Protein 3IIW (pdb70)

CATH classification: 2.130.10.10

Secondary structure (DSSP, 8-state):
--EEEEEEE-TT-S-EEEEEE-TTPPTTSPPEEEEEETTEEEEEEE-STT-EEEEEEEE-S-TT--EEEEEEEE-TTT--EEEEEEETT-EEEEE-TTT--EEEEEE--SS-EEEEEE-SS-TTEEEEEETTS-EEEEETTTTEEEEEE-STTS-SS-EEEEEE-TTSSEEEEEETTS-EEEEES-SHHHHHHHHHHHH--GGG-SSPPPPEEE---SEEE-SS-SS---EEEEETTEEEEE-SSSEEEEEEESSTT--GGG--TT---EEEEEEEE-SS--SS----EE-TTSSEEEEE-TTS-EEEEE--SSSGGGPEEEEE--TT--SPEEEEEE-TTS-EEEEEETTSEEEEEE-/----

Structure (mmCIF, N/CA/C/O backbone):
data_3IIW
#
_entry.id   3IIW
#
_cell.length_a   57.745
_cell.length_b   85.118
_cell.length_c   91.246
_cell.angle_alpha   90.00
_cell.angle_beta   90.00
_cell.angle_gamma   90.00
#
_symmetry.space_group_name_H-M   'P 21 21 21'
#
loop_
_entity.id
_entity.type
_entity.pdbx_description
1 polymer 'Polycomb protein EED'
2 polymer 'Histone H3 peptide'
3 water water
#
loop_
_atom_site.group_PDB
_atom_site.id
_atom_site.type_symbol
_atom_site.label_atom_id
_atom_site.label_alt_id
_atom_site.label_comp_id
_atom_site.label_asym_id
_atom_site.label_entity_id
_atom_site.label_seq_id
_atom_site.pdbx_PDB_ins_code
_atom_site.Cartn_x
_atom_site.Cartn_y
_atom_site.Cartn_z
_atom_site.occupancy
_atom_site.B_iso_or_equiv
_atom_site.auth_seq_id
_atom_site.auth_comp_id
_atom_site.auth_asym_id
_atom_site.auth_atom_id
_atom_site.pdbx_PDB_model_num
ATOM 1 N N . SER A 1 5 ? 12.706 -32.216 26.063 1.00 39.49 81 SER A N 1
ATOM 2 C CA . SER A 1 5 ? 12.805 -31.948 27.534 1.00 38.27 81 SER A CA 1
ATOM 3 C C . SER A 1 5 ? 12.604 -30.470 27.918 1.00 35.06 81 SER A C 1
ATOM 4 O O . SER A 1 5 ? 13.157 -29.582 27.265 1.00 37.18 81 SER A O 1
ATOM 7 N N . PHE A 1 6 ? 11.826 -30.210 28.967 1.00 28.11 82 PHE A N 1
ATOM 8 C CA . PHE A 1 6 ? 11.251 -28.885 29.238 1.00 25.30 82 PHE A CA 1
ATOM 9 C C . PHE A 1 6 ? 11.187 -28.691 30.748 1.00 23.63 82 PHE A C 1
ATOM 10 O O . PHE A 1 6 ? 10.984 -29.648 31.482 1.00 24.48 82 PHE A O 1
ATOM 18 N N . LYS A 1 7 ? 11.256 -27.451 31.215 1.00 21.54 83 LYS A N 1
ATOM 19 C CA . LYS A 1 7 ? 10.969 -27.193 32.611 1.00 20.70 83 LYS A CA 1
ATOM 20 C C . LYS A 1 7 ? 10.101 -25.968 32.831 1.00 19.34 83 LYS A C 1
ATOM 21 O O . LYS A 1 7 ? 10.161 -25.010 32.054 1.00 17.82 83 LYS A O 1
ATOM 27 N N . CYS A 1 8 ? 9.276 -26.009 33.876 1.00 19.08 84 CYS A N 1
ATOM 28 C CA . CYS A 1 8 ? 8.281 -24.968 34.049 1.00 18.91 84 CYS A CA 1
ATOM 29 C C . CYS A 1 8 ? 8.938 -23.756 34.723 1.00 21.35 84 CYS A C 1
ATOM 30 O O . CYS A 1 8 ? 9.613 -23.918 35.738 1.00 21.46 84 CYS A O 1
ATOM 33 N N . VAL A 1 9 ? 8.932 -22.609 34.043 1.00 19.08 85 VAL A N 1
ATOM 34 C CA . VAL A 1 9 ? 9.698 -21.462 34.519 1.00 18.72 85 VAL A CA 1
ATOM 35 C C . VAL A 1 9 ? 8.804 -20.346 35.044 1.00 20.93 85 VAL A C 1
ATOM 36 O O . VAL A 1 9 ? 9.280 -19.467 35.758 1.00 22.58 85 VAL A O 1
ATOM 40 N N . ASN A 1 10 ? 7.504 -20.391 34.762 1.00 18.26 86 ASN A N 1
ATOM 41 C CA . ASN A 1 10 ? 6.612 -19.327 35.235 1.00 18.36 86 ASN A CA 1
ATOM 42 C C . ASN A 1 10 ? 5.172 -19.716 34.984 1.00 19.56 86 ASN A C 1
ATOM 43 O O . ASN A 1 10 ? 4.898 -20.572 34.140 1.00 16.25 86 ASN A O 1
ATOM 48 N N . SER A 1 11 ? 4.262 -19.052 35.687 1.00 18.96 87 SER A N 1
ATOM 49 C CA . SER A 1 11 ? 2.839 -19.143 35.399 1.00 18.60 87 SER A CA 1
ATOM 50 C C . SER A 1 11 ? 2.158 -17.834 35.795 1.00 22.12 87 SER A C 1
ATOM 51 O O . SER A 1 11 ? 2.696 -17.064 36.590 1.00 21.05 87 SER A O 1
ATOM 54 N N . LEU A 1 12 ? 0.994 -17.561 35.222 1.00 19.32 88 LEU A N 1
ATOM 55 C CA . LEU A 1 12 ? 0.181 -16.442 35.687 1.00 21.98 88 LEU A CA 1
ATOM 56 C C . LEU A 1 12 ? -1.284 -16.762 35.467 1.00 20.73 88 LEU A C 1
ATOM 57 O O . LEU A 1 12 ? -1.619 -17.775 34.855 1.00 21.27 88 LEU A O 1
ATOM 62 N N . LYS A 1 13 ? -2.158 -15.864 35.901 1.00 21.59 89 LYS A N 1
ATOM 63 C CA . LYS A 1 13 ? -3.584 -16.083 35.735 1.00 21.05 89 LYS A CA 1
ATOM 64 C C . LYS A 1 13 ? -4.203 -14.765 35.311 1.00 21.82 89 LYS A C 1
ATOM 65 O O . LYS A 1 13 ? -3.854 -13.733 35.893 1.00 23.15 89 LYS A O 1
ATOM 71 N N . GLU A 1 14 ? -5.135 -14.800 34.359 1.00 20.61 90 GLU A N 1
ATOM 72 C CA . GLU A 1 14 ? -5.809 -13.599 33.870 1.00 20.45 90 GLU A CA 1
ATOM 73 C C . GLU A 1 14 ? -6.995 -13.280 34.777 1.00 23.46 90 GLU A C 1
ATOM 74 O O . GLU A 1 14 ? -7.625 -14.180 35.334 1.00 21.94 90 GLU A O 1
ATOM 80 N N . ASP A 1 15 ? -7.332 -11.997 34.845 1.00 21.98 91 ASP A N 1
ATOM 81 C CA . ASP A 1 15 ? -8.225 -11.471 35.883 1.00 24.48 91 ASP A CA 1
ATOM 82 C C . ASP A 1 15 ? -9.673 -11.899 35.720 1.00 24.22 91 ASP A C 1
ATOM 83 O O . ASP A 1 15 ? -10.463 -11.803 36.653 1.00 26.76 91 ASP A O 1
ATOM 88 N N . HIS A 1 16 ? -10.054 -12.358 34.537 1.00 23.09 92 HIS A N 1
ATOM 89 C CA . HIS A 1 16 ? -11.451 -12.666 34.318 1.00 22.61 92 HIS A CA 1
ATOM 90 C C . HIS A 1 16 ? -11.854 -14.005 34.919 1.00 23.47 92 HIS A C 1
ATOM 91 O O . HIS A 1 16 ? -13.045 -14.282 35.014 1.00 24.11 92 HIS A O 1
ATOM 98 N N . ASN A 1 17 ? -10.889 -14.880 35.199 1.00 23.76 93 ASN A N 1
ATOM 99 C CA . ASN A 1 17 ? -11.203 -16.217 35.716 1.00 25.83 93 ASN A CA 1
ATOM 100 C C . ASN A 1 17 ? -12.112 -17.084 34.838 1.00 25.05 93 ASN A C 1
ATOM 101 O O . ASN A 1 17 ? -12.798 -17.969 35.343 1.00 27.73 93 ASN A O 1
ATOM 106 N N . GLN A 1 18 ? -12.204 -16.788 33.545 1.00 22.39 94 GLN A N 1
ATOM 107 C CA . GLN A 1 18 ? -12.933 -17.669 32.637 1.00 20.77 94 GLN A CA 1
ATOM 108 C C . GLN A 1 18 ? -11.928 -18.543 31.887 1.00 19.56 94 GLN A C 1
ATOM 109 O O . GLN A 1 18 ? -10.727 -18.265 31.894 1.00 15.98 94 GLN A O 1
ATOM 115 N N . PRO A 1 19 ? -12.413 -19.614 31.245 1.00 18.96 95 PRO A N 1
ATOM 116 C CA . PRO A 1 19 ? -11.438 -20.444 30.527 1.00 16.25 95 PRO A CA 1
ATOM 117 C C . PRO A 1 19 ? -10.692 -19.671 29.438 1.00 15.30 95 PRO A C 1
ATOM 118 O O . PRO A 1 19 ? -11.294 -18.860 28.713 1.00 14.87 95 PRO A O 1
ATOM 122 N N . LEU A 1 20 ? -9.400 -19.965 29.313 1.00 13.64 96 LEU A N 1
ATOM 123 C CA . LEU A 1 20 ? -8.645 -19.643 28.109 1.00 15.15 96 LEU A CA 1
ATOM 124 C C . LEU A 1 20 ? -8.731 -20.804 27.135 1.00 16.00 96 LEU A C 1
ATOM 125 O O . LEU A 1 20 ? -8.236 -21.895 27.419 1.00 16.94 96 LEU A O 1
ATOM 130 N N . PHE A 1 21 ? -9.431 -20.574 26.031 1.00 13.68 97 PHE A N 1
ATOM 131 C CA . PHE A 1 21 ? -9.750 -21.629 25.081 1.00 13.42 97 PHE A CA 1
ATOM 132 C C . PHE A 1 21 ? -8.671 -21.690 24.013 1.00 14.76 97 PHE A C 1
ATOM 133 O O . PHE A 1 21 ? -8.594 -22.665 23.264 1.00 16.63 97 PHE A O 1
ATOM 141 N N . GLY A 1 22 ? -7.891 -20.620 23.873 1.00 12.68 98 GLY A N 1
ATOM 142 C CA . GLY A 1 22 ? -6.903 -20.635 22.790 1.00 13.21 98 GLY A CA 1
ATOM 143 C C . GLY A 1 22 ? -5.593 -19.967 23.161 1.00 12.61 98 GLY A C 1
ATOM 144 O O . GLY A 1 22 ? -5.576 -19.019 23.958 1.00 12.59 98 GLY A O 1
ATOM 145 N N . VAL A 1 23 ? -4.503 -20.457 22.571 1.00 11.19 99 VAL A N 1
ATOM 146 C CA . VAL A 1 23 ? -3.210 -19.765 22.652 1.00 11.22 99 VAL A CA 1
ATOM 147 C C . VAL A 1 23 ? -2.434 -19.972 21.346 1.00 13.66 99 VAL A C 1
ATOM 148 O O . VAL A 1 23 ? -2.501 -21.072 20.777 1.00 9.94 99 VAL A O 1
ATOM 152 N N . GLN A 1 24 ? -1.772 -18.930 20.825 1.00 11.22 100 GLN A N 1
ATOM 153 C CA . GLN A 1 24 ? -0.957 -19.064 19.611 1.00 11.02 100 GLN A CA 1
ATOM 154 C C . GLN A 1 24 ? 0.266 -18.153 19.756 1.00 12.45 100 GLN A C 1
ATOM 155 O O . GLN A 1 24 ? 0.114 -16.939 19.872 1.00 10.56 100 GLN A O 1
ATOM 161 N N . PHE A 1 25 ? 1.465 -18.716 19.647 1.00 10.83 101 PHE A N 1
ATOM 162 C CA . PHE A 1 25 ? 2.626 -17.893 19.291 1.00 12.54 101 PHE A CA 1
ATOM 163 C C . PHE A 1 25 ? 2.504 -17.268 17.908 1.00 12.15 101 PHE A C 1
ATOM 164 O O . PHE A 1 25 ? 2.000 -17.880 16.972 1.00 12.05 101 PHE A O 1
ATOM 172 N N . ASN A 1 26 ? 3.040 -16.058 17.755 1.00 11.92 102 ASN A N 1
ATOM 173 C CA . ASN A 1 26 ? 3.169 -15.458 16.453 1.00 12.51 102 ASN A CA 1
ATOM 174 C C . ASN A 1 26 ? 4.413 -16.031 15.766 1.00 14.97 102 ASN A C 1
ATOM 175 O O . ASN A 1 26 ? 5.531 -15.697 16.164 1.00 15.87 102 ASN A O 1
ATOM 180 N N . TRP A 1 27 ? 4.235 -16.870 14.747 1.00 12.67 103 TRP A N 1
ATOM 181 C CA . TRP A 1 27 ? 5.413 -17.409 14.061 1.00 17.18 103 TRP A CA 1
ATOM 182 C C . TRP A 1 27 ? 5.857 -16.486 12.930 1.00 22.69 103 TRP A C 1
ATOM 183 O O . TRP A 1 27 ? 6.813 -16.805 12.218 1.00 23.08 103 TRP A O 1
ATOM 194 N N . HIS A 1 28 ? 5.186 -15.348 12.773 1.00 22.88 104 HIS A N 1
ATOM 195 C CA . HIS A 1 28 ? 5.667 -14.360 11.808 1.00 28.96 104 HIS A CA 1
ATOM 196 C C . HIS A 1 28 ? 6.368 -13.170 12.488 1.00 31.87 104 HIS A C 1
ATOM 197 O O . HIS A 1 28 ? 6.445 -12.096 11.923 1.00 35.49 104 HIS A O 1
ATOM 204 N N . SER A 1 29 ? 6.885 -13.352 13.699 1.00 36.67 105 SER A N 1
ATOM 205 C CA . SER A 1 29 ? 7.671 -12.296 14.345 1.00 40.07 105 SER A CA 1
ATOM 206 C C . SER A 1 29 ? 9.062 -12.130 13.725 1.00 41.67 105 SER A C 1
ATOM 207 O O . SER A 1 29 ? 9.727 -13.114 13.426 1.00 41.72 105 SER A O 1
ATOM 210 N N . LYS A 1 30 ? 9.493 -10.887 13.522 1.00 44.51 106 LYS A N 1
ATOM 211 C CA . LYS A 1 30 ? 10.789 -10.586 12.897 1.00 45.42 106 LYS A CA 1
ATOM 212 C C . LYS A 1 30 ? 12.006 -11.103 13.667 1.00 45.81 106 LYS A C 1
ATOM 213 O O . LYS A 1 30 ? 11.978 -11.199 14.898 1.00 44.56 106 LYS A O 1
ATOM 219 N N . GLU A 1 31 ? 13.081 -11.414 12.940 1.00 46.11 107 GLU A N 1
ATOM 220 C CA . GLU A 1 31 ? 14.356 -11.793 13.562 1.00 46.09 107 GLU A CA 1
ATOM 221 C C . GLU A 1 31 ? 14.747 -10.785 14.634 1.00 45.57 107 GLU A C 1
ATOM 222 O O . GLU A 1 31 ? 14.699 -9.574 14.405 1.00 44.96 107 GLU A O 1
ATOM 228 N N . GLY A 1 32 ? 15.173 -11.288 15.789 1.00 43.79 108 GLY A N 1
ATOM 229 C CA . GLY A 1 32 ? 15.666 -10.421 16.856 1.00 43.36 108 GLY A CA 1
ATOM 230 C C . GLY A 1 32 ? 14.558 -9.792 17.686 1.00 42.44 108 GLY A C 1
ATOM 231 O O . GLY A 1 32 ? 14.825 -9.190 18.726 1.00 42.46 108 GLY A O 1
ATOM 232 N N . ASP A 1 33 ? 13.313 -9.915 17.226 1.00 40.13 109 ASP A N 1
ATOM 233 C CA . ASP A 1 33 ? 12.166 -9.511 18.039 1.00 37.60 109 ASP A CA 1
ATOM 234 C C . ASP A 1 33 ? 11.799 -10.551 19.089 1.00 34.90 109 ASP A C 1
ATOM 235 O O . ASP A 1 33 ? 11.911 -11.754 18.837 1.00 31.93 109 ASP A O 1
ATOM 240 N N . PRO A 1 34 ? 11.313 -10.092 20.256 1.00 32.18 110 PRO A N 1
ATOM 241 C CA . PRO A 1 34 ? 10.991 -11.051 21.311 1.00 30.22 110 PRO A CA 1
ATOM 242 C C . PRO A 1 34 ? 9.823 -11.935 20.865 1.00 24.76 110 PRO A C 1
ATOM 243 O O . PRO A 1 34 ? 9.056 -11.527 19.990 1.00 26.33 110 PRO A O 1
ATOM 247 N N . LEU A 1 35 ? 9.708 -13.122 21.456 1.00 23.29 111 LEU A N 1
ATOM 248 C CA . LEU A 1 35 ? 8.638 -14.054 21.113 1.00 21.13 111 LEU A CA 1
ATOM 249 C C . LEU A 1 35 ? 7.334 -13.591 21.766 1.00 18.76 111 LEU A C 1
ATOM 250 O O . LEU A 1 35 ? 7.293 -13.287 22.965 1.00 20.96 111 LEU A O 1
ATOM 255 N N .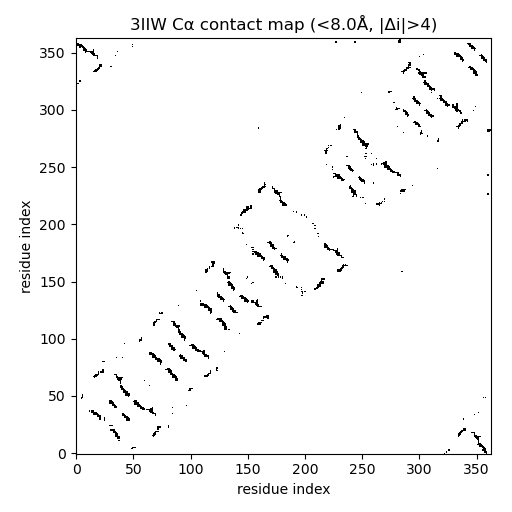 VAL A 1 36 ? 6.270 -13.553 20.979 1.00 14.23 112 VAL A N 1
ATOM 256 C CA . VAL A 1 36 ? 4.993 -13.020 21.450 1.00 11.06 112 VAL A CA 1
ATOM 257 C C . VAL A 1 36 ? 3.947 -14.126 21.275 1.00 10.61 112 VAL A C 1
ATOM 258 O O . VAL A 1 36 ? 3.920 -14.783 20.228 1.00 12.39 112 VAL A O 1
ATOM 262 N N . PHE A 1 37 ? 3.002 -14.210 22.211 1.00 11.33 113 PHE A N 1
ATOM 263 C CA . PHE A 1 37 ? 1.857 -15.100 22.025 1.00 11.30 113 PHE A CA 1
ATOM 264 C C . PHE A 1 37 ? 0.568 -14.405 22.432 1.00 11.50 113 PHE A C 1
ATOM 265 O O . PHE A 1 37 ? 0.582 -13.447 23.200 1.00 10.86 113 PHE A O 1
ATOM 273 N N . ALA A 1 38 ? -0.513 -14.862 21.820 1.00 10.72 114 ALA A N 1
ATOM 274 C CA . ALA A 1 38 ? -1.857 -14.394 22.147 1.00 11.24 114 ALA A CA 1
ATOM 275 C C . ALA A 1 38 ? -2.667 -15.463 22.879 1.00 12.53 114 ALA A C 1
ATOM 276 O O . ALA A 1 38 ? -2.499 -16.662 22.635 1.00 12.73 114 ALA A O 1
ATOM 278 N N . THR A 1 39 ? -3.521 -15.032 23.806 1.00 10.87 115 THR A N 1
ATOM 279 C CA . THR A 1 39 ? -4.415 -15.937 24.500 1.00 13.54 115 THR A CA 1
ATOM 280 C C . THR A 1 39 ? -5.828 -15.414 24.223 1.00 14.10 115 THR A C 1
ATOM 281 O O . THR A 1 39 ? -6.033 -14.185 24.091 1.00 13.53 115 THR A O 1
ATOM 285 N N . VAL A 1 40 ? -6.804 -16.315 24.139 1.00 12.67 116 VAL A N 1
ATOM 286 C CA . VAL A 1 40 ? -8.203 -15.883 24.015 1.00 15.42 116 VAL A CA 1
ATOM 287 C C . VAL A 1 40 ? -9.079 -16.546 25.067 1.00 16.12 116 VAL A C 1
ATOM 288 O O . VAL A 1 40 ? -9.029 -17.763 25.273 1.00 14.89 116 VAL A O 1
ATOM 292 N N . GLY A 1 41 ? -9.956 -15.749 25.666 1.00 14.91 117 GLY A N 1
ATOM 293 C CA . GLY A 1 41 ? -10.867 -16.261 26.677 1.00 16.04 117 GLY A CA 1
ATOM 294 C C . GLY A 1 41 ? -11.737 -15.106 27.143 1.00 16.45 117 GLY A C 1
ATOM 295 O O . GLY A 1 41 ? -11.492 -13.943 26.773 1.00 15.92 117 GLY A O 1
ATOM 296 N N . SER A 1 42 ? -12.835 -15.444 27.819 1.00 15.54 118 SER A N 1
ATOM 297 C CA . SER A 1 42 ? -13.844 -14.440 28.140 1.00 17.67 118 SER A CA 1
ATOM 298 C C . SER A 1 42 ? -14.148 -13.672 26.850 1.00 15.27 118 SER A C 1
ATOM 299 O O . SER A 1 42 ? -14.234 -14.275 25.785 1.00 17.99 118 SER A O 1
ATOM 302 N N . ASN A 1 43 ? -14.355 -12.359 26.916 1.00 16.39 119 ASN A N 1
ATOM 303 C CA . ASN A 1 43 ? -14.553 -11.584 25.690 1.00 14.41 119 ASN A CA 1
ATOM 304 C C . ASN A 1 43 ? -13.305 -10.847 25.222 1.00 14.97 119 ASN A C 1
ATOM 305 O O . ASN A 1 43 ? -13.384 -9.699 24.750 1.00 15.85 119 ASN A O 1
ATOM 310 N N . ARG A 1 44 ? -12.142 -11.445 25.457 1.00 13.52 120 ARG A N 1
ATOM 311 C CA . ARG A 1 44 ? -10.915 -10.730 25.143 1.00 14.44 120 ARG A CA 1
ATOM 312 C C . ARG A 1 44 ? -9.837 -11.557 24.431 1.00 15.12 120 ARG A C 1
ATOM 313 O O . ARG A 1 44 ? -9.876 -12.793 24.368 1.00 13.36 120 ARG A O 1
ATOM 321 N N . VAL A 1 45 ? -8.914 -10.843 23.813 1.00 12.11 121 VAL A N 1
ATOM 322 C CA . VAL A 1 45 ? -7.656 -11.473 23.409 1.00 11.43 121 VAL A CA 1
ATOM 323 C C . VAL A 1 45 ? -6.508 -10.651 23.970 1.00 12.65 121 VAL A C 1
ATOM 324 O O . VAL A 1 45 ? -6.598 -9.412 24.020 1.00 12.58 121 VAL A O 1
ATOM 328 N N . THR A 1 46 ? -5.479 -11.331 24.476 1.00 11.15 122 THR A N 1
ATOM 329 C CA . THR A 1 46 ? -4.404 -10.639 25.207 1.00 12.23 122 THR A CA 1
ATOM 330 C C . THR A 1 46 ? -3.071 -11.096 24.641 1.00 13.09 122 THR A C 1
ATOM 331 O O . THR A 1 46 ? -2.903 -12.290 24.354 1.00 11.89 122 THR A O 1
ATOM 335 N N . LEU A 1 47 ? -2.147 -10.155 24.472 1.00 11.50 123 LEU A N 1
ATOM 336 C CA . LEU A 1 47 ? -0.813 -10.490 24.003 1.00 13.25 123 LEU A CA 1
ATOM 337 C C . LEU A 1 47 ? 0.195 -10.421 25.141 1.00 14.18 123 LEU A C 1
ATOM 338 O O . LEU A 1 47 ? 0.141 -9.508 25.982 1.00 13.89 123 LEU A O 1
ATOM 343 N N . TYR A 1 48 ? 1.194 -11.296 25.064 1.00 11.13 124 TYR A N 1
ATOM 344 C CA . TYR A 1 48 ? 2.271 -11.328 26.062 1.00 11.61 124 TYR A CA 1
ATOM 345 C C . TYR A 1 48 ? 3.565 -11.506 25.307 1.00 13.73 124 TYR A C 1
ATOM 346 O O . TYR A 1 48 ? 3.581 -12.122 24.245 1.00 14.25 124 TYR A O 1
ATOM 355 N N . GLU A 1 49 ? 4.665 -11.119 25.942 1.00 14.52 125 GLU A N 1
ATOM 356 C CA . GLU A 1 49 ? 5.977 -11.232 25.325 1.00 16.61 125 GLU A CA 1
ATOM 357 C C . GLU A 1 49 ? 6.889 -12.013 26.269 1.00 18.15 125 GLU A C 1
ATOM 358 O O . GLU A 1 49 ? 6.939 -11.727 27.471 1.00 18.69 125 GLU A O 1
ATOM 364 N N . CYS A 1 50 ? 7.593 -13.012 25.740 1.00 16.49 126 CYS A N 1
ATOM 365 C CA . CYS A 1 50 ? 8.454 -13.858 26.582 1.00 18.18 126 CYS A CA 1
ATOM 366 C C . CYS A 1 50 ? 9.858 -13.255 26.702 1.00 18.32 126 CYS A C 1
ATOM 367 O O . CYS A 1 50 ? 10.445 -12.797 25.722 1.00 19.72 126 CYS A O 1
ATOM 370 N N . HIS A 1 51 ? 10.320 -13.179 27.937 1.00 19.27 127 HIS A N 1
ATOM 371 C CA . HIS A 1 51 ? 11.654 -12.693 28.230 1.00 21.28 127 HIS A CA 1
ATOM 372 C C . HIS A 1 51 ? 12.446 -13.667 29.095 1.00 22.69 127 HIS A C 1
ATOM 373 O O . HIS A 1 51 ? 11.950 -14.704 29.538 1.00 19.54 127 HIS A O 1
ATOM 380 N N . SER A 1 52 ? 13.696 -13.307 29.373 1.00 25.09 128 SER A N 1
ATOM 381 C CA . SER A 1 52 ? 14.572 -14.218 30.096 1.00 26.20 128 SER A CA 1
ATOM 382 C C . SER A 1 52 ? 14.099 -14.398 31.544 1.00 26.54 128 SER A C 1
ATOM 383 O O . SER A 1 52 ? 13.300 -13.606 32.059 1.00 24.23 128 SER A O 1
ATOM 386 N N . GLN A 1 53 ? 14.689 -15.382 32.224 1.00 27.12 129 GLN A N 1
ATOM 387 C CA . GLN A 1 53 ? 14.293 -15.788 33.572 1.00 27.59 129 GLN A CA 1
ATOM 388 C C . GLN A 1 53 ? 12.808 -16.052 33.705 1.00 24.86 129 GLN A C 1
ATOM 389 O O . GLN A 1 53 ? 12.216 -15.749 34.737 1.00 25.40 129 GLN A O 1
ATOM 395 N N . GLY A 1 54 ? 12.198 -16.556 32.636 1.00 22.95 130 GLY A N 1
ATOM 396 C CA . GLY A 1 54 ? 10.806 -16.963 32.707 1.00 19.19 130 GLY A CA 1
ATOM 397 C C . GLY A 1 54 ? 9.808 -15.827 32.597 1.00 21.03 130 GLY A C 1
ATOM 398 O O . GLY A 1 54 ? 8.612 -16.072 32.663 1.00 21.00 130 GLY A O 1
ATOM 399 N N . GLU A 1 55 ? 10.271 -14.581 32.529 1.00 18.81 131 GLU A N 1
ATOM 400 C CA . GLU A 1 55 ? 9.324 -13.459 32.535 1.00 21.17 131 GLU A CA 1
ATOM 401 C C . GLU A 1 55 ? 8.334 -13.499 31.364 1.00 20.51 131 GLU A C 1
ATOM 402 O O . GLU A 1 55 ? 8.712 -13.702 30.201 1.00 19.25 131 GLU A O 1
ATOM 408 N N . ILE A 1 56 ? 7.071 -13.258 31.698 1.00 20.94 132 ILE A N 1
ATOM 409 C CA . ILE A 1 56 ? 5.994 -13.202 30.711 1.00 21.52 132 ILE A CA 1
ATOM 410 C C . ILE A 1 56 ? 5.395 -11.806 30.829 1.00 21.04 132 ILE A C 1
ATOM 411 O O . ILE A 1 56 ? 4.617 -11.556 31.745 1.00 24.06 132 ILE A O 1
ATOM 416 N N . ARG A 1 57 ? 5.734 -10.911 29.909 1.00 17.91 133 ARG A N 1
ATOM 417 C CA . ARG A 1 57 ? 5.387 -9.509 30.061 1.00 16.55 133 ARG A CA 1
ATOM 418 C C . ARG A 1 57 ? 4.021 -9.232 29.410 1.00 16.97 133 ARG A C 1
ATOM 419 O O . ARG A 1 57 ? 3.834 -9.500 28.221 1.00 14.93 133 ARG A O 1
ATOM 427 N N . LEU A 1 58 ? 3.074 -8.726 30.197 1.00 15.44 134 LEU A N 1
ATOM 428 C CA . LEU A 1 58 ? 1.751 -8.346 29.689 1.00 14.47 134 LEU A CA 1
ATOM 429 C C . LEU A 1 58 ? 1.842 -7.116 28.797 1.00 14.55 134 LEU A C 1
ATOM 430 O O . LEU A 1 58 ? 2.459 -6.109 29.170 1.00 14.93 134 LEU A O 1
ATOM 435 N N . LEU A 1 59 ? 1.259 -7.206 27.605 1.00 14.02 135 LEU A N 1
ATOM 436 C CA . LEU A 1 59 ? 1.231 -6.078 26.669 1.00 14.33 135 LEU A CA 1
ATOM 437 C C . LEU A 1 59 ? -0.122 -5.364 26.675 1.00 14.07 135 LEU A C 1
ATOM 438 O O . LEU A 1 59 ? -0.344 -4.461 27.490 1.00 13.84 135 LEU A O 1
ATOM 443 N N . GLN A 1 60 ? -1.053 -5.823 25.842 1.00 13.24 136 GLN A N 1
ATOM 444 C CA . GLN A 1 60 ? -2.334 -5.130 25.698 1.00 13.15 136 GLN A CA 1
ATOM 445 C C . GLN A 1 60 ? -3.398 -6.123 25.236 1.00 15.81 136 GLN A C 1
ATOM 446 O O . GLN A 1 60 ? -3.074 -7.118 24.563 1.00 14.48 136 GLN A O 1
ATOM 452 N N . SER A 1 61 ? -4.649 -5.880 25.632 1.00 12.58 137 SER A N 1
ATOM 453 C CA . SER A 1 61 ? -5.770 -6.708 25.173 1.00 12.28 137 SER A CA 1
ATOM 454 C C . SER A 1 61 ? -6.649 -5.979 24.164 1.00 14.15 137 SER A C 1
ATOM 455 O O . SER A 1 61 ? -6.694 -4.745 24.125 1.00 13.02 137 SER A O 1
ATOM 458 N N . TYR A 1 62 ? -7.411 -6.759 23.401 1.00 13.01 138 TYR A N 1
ATOM 459 C CA . TYR A 1 62 ? -8.633 -6.273 22.776 1.00 13.80 138 TYR A CA 1
ATOM 460 C C . TYR A 1 62 ? -9.811 -6.866 23.558 1.00 15.86 138 TYR A C 1
ATOM 461 O O . TYR A 1 62 ? -9.854 -8.084 23.788 1.00 14.58 138 TYR A O 1
ATOM 470 N N . VAL A 1 63 ? -10.777 -6.023 23.925 1.00 13.54 139 VAL A N 1
ATOM 471 C CA . VAL A 1 63 ? -11.949 -6.468 24.675 1.00 16.08 139 VAL A CA 1
ATOM 472 C C . VAL A 1 63 ? -13.195 -6.128 23.857 1.00 17.16 139 VAL A C 1
ATOM 473 O O . VAL A 1 63 ? -13.389 -4.970 23.426 1.00 16.65 139 VAL A O 1
ATOM 477 N N . ASP A 1 64 ? -14.022 -7.136 23.587 1.00 14.99 140 ASP A N 1
ATOM 478 C CA . ASP A 1 64 ? -15.158 -6.921 22.683 1.00 18.25 140 ASP A CA 1
ATOM 479 C C . ASP A 1 64 ? -16.198 -6.031 23.384 1.00 22.33 140 ASP A C 1
ATOM 480 O O . ASP A 1 64 ? -16.412 -6.144 24.593 1.00 23.97 140 ASP A O 1
ATOM 485 N N . ALA A 1 65 ? -16.873 -5.180 22.617 1.00 26.06 141 ALA A N 1
ATOM 486 C CA . ALA A 1 65 ? -17.938 -4.324 23.165 1.00 28.59 141 ALA A CA 1
ATOM 487 C C . ALA A 1 65 ? -19.103 -5.128 23.746 1.00 29.25 141 ALA A C 1
ATOM 488 O O . ALA A 1 65 ? -19.722 -4.730 24.737 1.00 29.05 141 ALA A O 1
ATOM 490 N N 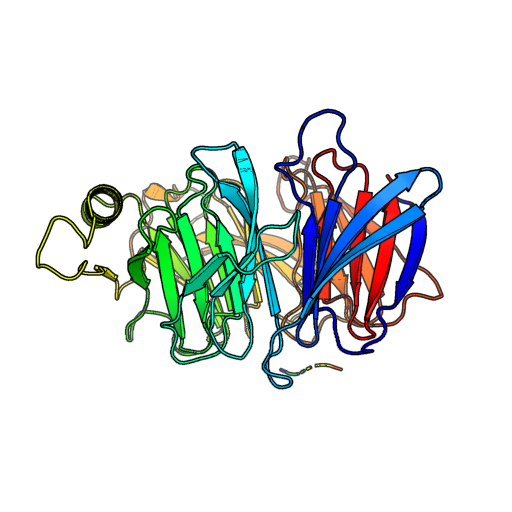. ASP A 1 66 ? -19.310 -6.326 23.213 1.00 28.37 142 ASP A N 1
ATOM 491 C CA . ASP A 1 66 ? -20.362 -7.196 23.720 1.00 31.46 142 ASP A CA 1
ATOM 492 C C . ASP A 1 66 ? -19.825 -8.033 24.892 1.00 31.54 142 ASP A C 1
ATOM 493 O O . ASP A 1 66 ? -18.935 -8.879 24.728 1.00 28.83 142 ASP A O 1
ATOM 498 N N . ALA A 1 67 ? -20.338 -7.766 26.090 1.00 31.21 143 ALA A N 1
ATOM 499 C CA . ALA A 1 67 ? -19.907 -8.501 27.271 1.00 30.76 143 ALA A CA 1
ATOM 500 C C . ALA A 1 67 ? -20.274 -9.985 27.166 1.00 29.74 143 ALA A C 1
ATOM 501 O O . ALA A 1 67 ? -19.727 -10.820 27.894 1.00 30.63 143 ALA A O 1
ATOM 503 N N . ASP A 1 68 ? -21.171 -10.307 26.237 1.00 28.79 144 ASP A N 1
ATOM 504 C CA . ASP A 1 68 ? -21.644 -11.669 26.017 1.00 30.50 144 ASP A CA 1
ATOM 505 C C . ASP A 1 68 ? -20.865 -12.426 24.934 1.00 27.48 144 ASP A C 1
ATOM 506 O O . ASP A 1 68 ? -21.163 -13.587 24.658 1.00 27.68 144 ASP A O 1
ATOM 511 N N . GLU A 1 69 ? -19.956 -11.754 24.241 1.00 24.01 145 GLU A N 1
ATOM 512 C CA . GLU A 1 69 ? -19.072 -12.449 23.307 1.00 21.10 145 GLU A CA 1
ATOM 513 C C . GLU A 1 69 ? -18.193 -13.363 24.157 1.00 20.26 145 GLU A C 1
ATOM 514 O O . GLU A 1 69 ? -17.822 -13.036 25.295 1.00 19.74 145 GLU A O 1
ATOM 520 N N . ASN A 1 70 ? -17.826 -14.501 23.587 1.00 18.82 146 ASN A N 1
ATOM 521 C CA . ASN A 1 70 ? -16.809 -15.348 24.184 1.00 17.54 146 ASN A CA 1
ATOM 522 C C . ASN A 1 70 ? -15.893 -15.786 23.056 1.00 16.07 146 ASN A C 1
ATOM 523 O O . ASN A 1 70 ? -16.321 -16.487 22.147 1.00 17.18 146 ASN A O 1
ATOM 528 N N . PHE A 1 71 ? -14.647 -15.336 23.079 1.00 15.09 147 PHE A N 1
ATOM 529 C CA . PHE A 1 71 ? -13.726 -15.722 22.019 1.00 11.80 147 PHE A CA 1
ATOM 530 C C . PHE A 1 71 ? -13.229 -17.143 22.278 1.00 11.65 147 PHE A C 1
ATOM 531 O O . PHE A 1 71 ? -12.883 -17.484 23.407 1.00 14.09 147 PHE A O 1
ATOM 539 N N . TYR A 1 72 ? -13.137 -17.935 21.217 1.00 11.16 148 TYR A N 1
ATOM 540 C CA . TYR A 1 72 ? -12.728 -19.338 21.347 1.00 11.94 148 TYR A CA 1
ATOM 541 C C . TYR A 1 72 ? -11.336 -19.602 20.745 1.00 11.92 148 TYR A C 1
ATOM 542 O O . TYR A 1 72 ? -10.689 -20.603 21.102 1.00 12.93 148 TYR A O 1
ATOM 551 N N . THR A 1 73 ? -11.019 -18.873 19.676 1.00 12.18 149 THR A N 1
ATOM 552 C CA . THR A 1 73 ? -9.957 -19.273 18.752 1.00 11.35 149 THR A CA 1
ATOM 553 C C . THR A 1 73 ? -9.260 -18.021 18.190 1.00 12.54 149 THR A C 1
ATOM 554 O O . THR A 1 73 ? -9.847 -16.937 18.089 1.00 12.37 149 THR A O 1
ATOM 558 N N . CYS A 1 74 ? -7.967 -18.142 17.914 1.00 13.90 150 CYS A N 1
ATOM 559 C CA . CYS A 1 74 ? -7.269 -17.072 17.205 1.00 13.91 150 CYS A CA 1
ATOM 560 C C . CYS A 1 74 ? -6.213 -17.670 16.281 1.00 11.62 150 CYS A C 1
ATOM 561 O O . CYS A 1 74 ? -5.905 -18.877 16.343 1.00 12.39 150 CYS A O 1
ATOM 564 N N . ALA A 1 75 ? -5.807 -16.882 15.293 1.00 12.44 151 ALA A N 1
ATOM 565 C CA . ALA A 1 75 ? -4.812 -17.349 14.332 1.00 12.79 151 ALA A CA 1
ATOM 566 C C . ALA A 1 75 ? -4.037 -16.139 13.807 1.00 13.14 151 ALA A C 1
ATOM 567 O O . ALA A 1 75 ? -4.632 -15.080 13.547 1.00 13.20 151 ALA A O 1
ATOM 569 N N . TRP A 1 76 ? -2.715 -16.278 13.714 1.00 12.87 152 TRP A N 1
ATOM 570 C CA . TRP A 1 76 ? -1.864 -15.182 13.206 1.00 10.66 152 TRP A CA 1
ATOM 571 C C . TRP A 1 76 ? -1.715 -15.230 11.697 1.00 11.45 152 TRP A C 1
ATOM 572 O O . TRP A 1 76 ? -1.562 -16.311 11.086 1.00 11.46 152 TRP A O 1
ATOM 583 N N . THR A 1 77 ? -1.537 -14.050 11.107 1.00 10.25 153 THR A N 1
ATOM 584 C CA . THR A 1 77 ? -1.112 -13.989 9.721 1.00 11.63 153 THR A CA 1
ATOM 585 C C . THR A 1 77 ? -0.318 -12.696 9.572 1.00 13.42 153 THR A C 1
ATOM 586 O O . THR A 1 77 ? 0.121 -12.133 10.577 1.00 15.04 153 THR A O 1
ATOM 590 N N . TYR A 1 78 ? -0.031 -12.288 8.345 1.00 14.99 154 TYR A N 1
ATOM 591 C CA . TYR A 1 78 ? 0.534 -10.948 8.187 1.00 16.85 154 TYR A CA 1
ATOM 592 C C . TYR A 1 78 ? -0.102 -10.240 7.004 1.00 16.98 154 TYR A C 1
ATOM 593 O O . TYR A 1 78 ? -0.822 -10.845 6.198 1.00 15.04 154 TYR A O 1
ATOM 602 N N . ASP A 1 79 ? -0.010 -8.916 7.022 1.00 15.66 155 ASP A N 1
ATOM 603 C CA . ASP A 1 79 ? -0.525 -8.138 5.919 1.00 18.86 155 ASP A CA 1
ATOM 604 C C . ASP A 1 79 ? 0.398 -8.344 4.726 1.00 18.65 155 ASP A C 1
ATOM 605 O O . ASP A 1 79 ? 1.616 -8.170 4.857 1.00 21.09 155 ASP A O 1
ATOM 610 N N . SER A 1 80 ? -0.149 -8.798 3.599 1.00 20.65 156 SER A N 1
ATOM 611 C CA . SER A 1 80 ? 0.695 -9.279 2.499 1.00 20.30 156 SER A CA 1
ATOM 612 C C . SER A 1 80 ? 1.454 -8.131 1.827 1.00 22.15 156 SER A C 1
ATOM 613 O O . SER A 1 80 ? 2.437 -8.372 1.112 1.00 19.53 156 SER A O 1
ATOM 616 N N . ASN A 1 81 ? 0.976 -6.898 2.019 1.00 21.01 157 ASN A N 1
ATOM 617 C CA . ASN A 1 81 ? 1.690 -5.725 1.492 1.00 25.25 157 ASN A CA 1
ATOM 618 C C . ASN A 1 81 ? 2.746 -5.128 2.412 1.00 24.45 157 ASN A C 1
ATOM 619 O O . ASN A 1 81 ? 3.767 -4.622 1.933 1.00 27.08 157 ASN A O 1
ATOM 624 N N . THR A 1 82 ? 2.513 -5.167 3.721 1.00 24.11 158 THR A N 1
ATOM 625 C CA . THR A 1 82 ? 3.383 -4.458 4.665 1.00 24.81 158 THR A CA 1
ATOM 626 C C . THR A 1 82 ? 4.242 -5.346 5.552 1.00 23.96 158 THR A C 1
ATOM 627 O O . THR A 1 82 ? 5.174 -4.848 6.188 1.00 25.89 158 THR A O 1
ATOM 631 N N . SER A 1 83 ? 3.968 -6.649 5.540 1.00 21.84 159 SER A N 1
ATOM 632 C CA . SER A 1 83 ? 4.613 -7.634 6.416 1.00 21.45 159 SER A CA 1
ATOM 633 C C . SER A 1 83 ? 4.198 -7.566 7.870 1.00 22.76 159 SER A C 1
ATOM 634 O O . SER A 1 83 ? 4.701 -8.347 8.683 1.00 21.38 159 SER A O 1
ATOM 637 N N . HIS A 1 84 ? 3.418 -6.552 8.236 1.00 22.43 160 HIS A N 1
ATOM 638 C CA . HIS A 1 84 ? 3.062 -6.448 9.635 1.00 22.29 160 HIS A CA 1
ATOM 639 C C . HIS A 1 84 ? 2.126 -7.587 10.023 1.00 20.35 160 HIS A C 1
ATOM 640 O O . HIS A 1 84 ? 1.207 -7.906 9.271 1.00 17.15 160 HIS A O 1
ATOM 647 N N . PRO A 1 85 ? 2.397 -8.224 11.170 1.00 19.99 161 PRO A N 1
ATOM 648 C CA . PRO A 1 85 ? 1.517 -9.295 11.623 1.00 18.78 161 PRO A CA 1
ATOM 649 C C . PRO A 1 85 ? 0.098 -8.800 11.913 1.00 15.55 161 PRO A C 1
ATOM 650 O O . PRO A 1 85 ? -0.131 -7.626 12.187 1.00 16.46 161 PRO A O 1
ATOM 654 N N . LEU A 1 86 ? -0.862 -9.700 11.758 1.00 13.67 162 LEU A N 1
ATOM 655 C CA . LEU A 1 86 ? -2.270 -9.424 12.050 1.00 12.45 162 LEU A CA 1
ATOM 656 C C . LEU A 1 86 ? -2.713 -10.625 12.866 1.00 12.37 162 LEU A C 1
ATOM 657 O O . LEU A 1 86 ? -2.187 -11.726 12.673 1.00 11.74 162 LEU A O 1
ATOM 662 N N . LEU A 1 87 ? -3.801 -10.453 13.606 1.00 13.72 163 LEU A N 1
ATOM 663 C CA . LEU A 1 87 ? -4.336 -11.556 14.410 1.00 12.45 163 LEU A CA 1
ATOM 664 C C . LEU A 1 87 ? -5.824 -11.645 14.150 1.00 13.85 163 LEU A C 1
ATOM 665 O O . LEU A 1 87 ? -6.534 -10.653 14.279 1.00 17.15 163 LEU A O 1
ATOM 670 N N . ALA A 1 88 ? -6.300 -12.828 13.785 1.00 11.89 164 ALA A N 1
ATOM 671 C CA . ALA A 1 88 ? -7.726 -13.048 13.612 1.00 10.02 164 ALA A CA 1
ATOM 672 C C . ALA A 1 88 ? -8.278 -13.716 14.875 1.00 12.70 164 ALA A C 1
ATOM 673 O O . ALA A 1 88 ? -7.657 -14.641 15.409 1.00 12.33 164 ALA A O 1
ATOM 675 N N . VAL A 1 89 ? -9.459 -13.293 15.343 1.00 11.39 165 VAL A N 1
ATOM 676 C CA . VAL A 1 89 ? -10.073 -13.912 16.519 1.00 13.26 165 VAL A CA 1
ATOM 677 C C . VAL A 1 89 ? -11.551 -14.165 16.253 1.00 13.58 165 VAL A C 1
ATOM 678 O O . VAL A 1 89 ? -12.162 -13.467 15.452 1.00 13.50 165 VAL A O 1
ATOM 682 N N . ALA A 1 90 ? -12.108 -15.204 16.864 1.00 13.37 166 ALA A N 1
ATOM 683 C CA . ALA A 1 90 ? -13.548 -15.470 16.698 1.00 11.18 166 ALA A CA 1
ATOM 684 C C . ALA A 1 90 ? -14.076 -16.326 17.835 1.00 12.92 166 ALA A C 1
ATOM 685 O O . ALA A 1 90 ? -13.305 -16.963 18.548 1.00 11.35 166 ALA A O 1
ATOM 687 N N . GLY A 1 91 ? -15.394 -16.363 18.011 1.00 14.02 167 GLY A N 1
ATOM 688 C CA . GLY A 1 91 ? -15.960 -17.238 19.046 1.00 14.06 167 GLY A CA 1
ATOM 689 C C . GLY A 1 91 ? -17.479 -17.298 18.944 1.00 14.29 167 GLY A C 1
ATOM 690 O O . GLY A 1 91 ? -18.020 -17.376 17.839 1.00 14.07 167 GLY A O 1
ATOM 691 N N . SER A 1 92 ? -18.146 -17.168 20.090 1.00 13.88 168 SER A N 1
ATOM 692 C CA . SER A 1 92 ? -19.558 -17.516 20.194 1.00 16.41 168 SER A CA 1
ATOM 693 C C . SER A 1 92 ? -20.497 -16.648 19.343 1.00 16.71 168 SER A C 1
ATOM 694 O O . SER A 1 92 ? -21.492 -17.152 18.840 1.00 18.24 168 SER A O 1
ATOM 697 N N . ARG A 1 93 ? -20.182 -15.369 19.147 1.00 17.07 169 ARG A N 1
ATOM 698 C CA . ARG A 1 93 ? -21.005 -14.522 18.277 1.00 19.27 169 ARG A CA 1
ATOM 699 C C . ARG A 1 93 ? -20.936 -14.844 16.779 1.00 19.41 169 ARG A C 1
ATOM 700 O O . ARG A 1 93 ? -21.723 -14.323 15.985 1.00 18.53 169 ARG A O 1
ATOM 708 N N . GLY A 1 94 ? -19.937 -15.621 16.367 1.00 16.08 170 GLY A N 1
ATOM 709 C CA . GLY A 1 94 ? -19.740 -15.938 14.955 1.00 16.81 170 GLY A CA 1
ATOM 710 C C . GLY A 1 94 ? -19.258 -14.752 14.135 1.00 17.49 170 GLY A C 1
ATOM 711 O O . GLY A 1 94 ? -19.534 -14.658 12.937 1.00 18.25 170 GLY A O 1
ATOM 712 N N . ILE A 1 95 ? -18.496 -13.873 14.773 1.00 15.54 171 ILE A N 1
ATOM 713 C CA . ILE A 1 95 ? -17.907 -12.726 14.093 1.00 16.06 171 ILE A CA 1
ATOM 714 C C . ILE A 1 95 ? -16.387 -12.879 14.069 1.00 12.97 171 ILE A C 1
ATOM 715 O O . ILE A 1 95 ? -15.758 -13.045 15.112 1.00 17.60 171 ILE A O 1
ATOM 720 N N . ILE A 1 96 ? -15.804 -12.855 12.876 1.00 13.86 172 ILE A N 1
ATOM 721 C CA . ILE A 1 96 ? -14.351 -12.890 12.780 1.00 13.48 172 ILE A CA 1
ATOM 722 C C . ILE A 1 96 ? -13.805 -11.470 12.868 1.00 14.21 172 ILE A C 1
ATOM 723 O O . ILE A 1 96 ? -14.224 -10.592 12.107 1.00 16.08 172 ILE A O 1
ATOM 728 N N . ARG A 1 97 ? -12.894 -11.226 13.810 1.00 13.63 173 ARG A N 1
ATOM 729 C CA . ARG A 1 97 ? -12.310 -9.891 13.896 1.00 12.83 173 ARG A CA 1
ATOM 730 C C . ARG A 1 97 ? -10.843 -9.935 13.492 1.00 12.69 173 ARG A C 1
ATOM 731 O O . ARG A 1 97 ? -10.129 -10.840 13.900 1.00 15.67 173 ARG A O 1
ATOM 739 N N . ILE A 1 98 ? -10.423 -8.985 12.668 1.00 11.34 174 ILE A N 1
ATOM 740 C CA . ILE A 1 98 ? -9.017 -8.897 12.273 1.00 12.15 174 ILE A CA 1
ATOM 741 C C . ILE A 1 98 ? -8.416 -7.764 13.092 1.00 14.52 174 ILE A C 1
ATOM 742 O O . ILE A 1 98 ? -8.880 -6.615 12.995 1.00 15.61 174 ILE A O 1
ATOM 747 N N . ILE A 1 99 ? -7.462 -8.114 13.952 1.00 14.36 175 ILE A N 1
ATOM 748 C CA . ILE A 1 99 ? -6.925 -7.203 14.974 1.00 15.11 175 ILE A CA 1
ATOM 749 C C . ILE A 1 99 ? -5.491 -6.819 14.591 1.00 14.59 175 ILE A C 1
ATOM 750 O O . ILE A 1 99 ? -4.694 -7.658 14.196 1.00 14.79 175 ILE A O 1
ATOM 755 N N . ASN A 1 100 ? -5.192 -5.524 14.616 1.00 14.60 176 ASN A N 1
ATOM 756 C CA . ASN A 1 100 ? -3.818 -5.041 14.573 1.00 14.45 176 ASN A CA 1
ATOM 757 C C . ASN A 1 100 ? -3.141 -5.239 15.935 1.00 14.69 176 ASN A C 1
ATOM 758 O O . ASN A 1 100 ? -3.556 -4.656 16.935 1.00 14.55 176 ASN A O 1
ATOM 763 N N . PRO A 1 101 ? -2.185 -6.181 16.017 1.00 14.88 177 PRO A N 1
ATOM 764 C CA . PRO A 1 101 ? -1.602 -6.564 17.305 1.00 15.65 177 PRO A CA 1
ATOM 765 C C . PRO A 1 101 ? -0.818 -5.441 17.967 1.00 16.88 177 PRO A C 1
ATOM 766 O O . PRO A 1 101 ? -0.614 -5.469 19.176 1.00 14.92 177 PRO A O 1
ATOM 770 N N . ILE A 1 102 ? -0.327 -4.498 17.175 1.00 13.92 178 ILE A N 1
ATOM 771 C CA . ILE A 1 102 ? 0.462 -3.418 17.739 1.00 15.74 178 ILE A CA 1
ATOM 772 C C . ILE A 1 102 ? -0.382 -2.534 18.629 1.00 14.99 178 ILE A C 1
ATOM 773 O O . ILE A 1 102 ? -0.098 -2.418 19.823 1.00 13.84 178 ILE A O 1
ATOM 778 N N . THR A 1 103 ? -1.515 -2.079 18.096 1.00 13.51 179 THR A N 1
ATOM 779 C CA . THR A 1 103 ? -2.430 -1.194 18.820 1.00 13.83 179 THR A CA 1
ATOM 780 C C . THR A 1 103 ? -3.630 -1.890 19.428 1.00 14.05 179 THR A C 1
ATOM 781 O O . THR A 1 103 ? -4.393 -1.255 20.133 1.00 14.78 179 THR A O 1
ATOM 785 N N . MET A 1 104 ? -3.833 -3.161 19.075 1.00 11.79 180 MET A N 1
ATOM 786 C CA . MET A 1 104 ? -5.042 -3.897 19.374 1.00 14.33 180 MET A CA 1
ATOM 787 C C . MET A 1 104 ? -6.308 -3.274 18.810 1.00 13.31 180 MET A C 1
ATOM 788 O O . MET A 1 104 ? -7.399 -3.573 19.284 1.00 16.77 180 MET A O 1
ATOM 793 N N . GLN A 1 105 ? -6.191 -2.503 17.730 1.00 13.35 181 GLN A N 1
ATOM 794 C CA . GLN A 1 105 ? -7.397 -2.072 17.023 1.00 15.37 181 GLN A CA 1
ATOM 795 C C . GLN A 1 105 ? -8.022 -3.159 16.180 1.00 15.17 181 GLN A C 1
ATOM 796 O O . GLN A 1 105 ? -7.305 -3.951 15.579 1.00 14.50 181 GLN A O 1
ATOM 802 N N . CYS A 1 106 ? -9.353 -3.207 16.156 1.00 16.04 182 CYS A N 1
ATOM 803 C CA . CYS A 1 106 ? -10.043 -4.097 15.225 1.00 17.34 182 CYS A CA 1
ATOM 804 C C . CYS A 1 106 ? -10.142 -3.409 13.865 1.00 18.53 182 CYS A C 1
ATOM 805 O O . CYS A 1 106 ? -10.658 -2.285 13.786 1.00 18.24 182 CYS A O 1
ATOM 808 N N . ILE A 1 107 ? -9.444 -3.951 12.872 1.00 16.13 183 ILE A N 1
ATOM 809 C CA . ILE A 1 107 ? -9.290 -3.300 11.575 1.00 18.72 183 ILE A CA 1
ATOM 810 C C . ILE A 1 107 ? -10.536 -3.531 10.749 1.00 20.43 183 ILE A C 1
ATOM 811 O O . ILE A 1 107 ? -11.077 -2.594 10.170 1.00 21.75 183 ILE A O 1
ATOM 816 N N . LYS A 1 108 ? -11.072 -4.745 10.847 1.00 18.69 184 LYS A N 1
ATOM 817 C CA . LYS A 1 108 ? -12.288 -5.098 10.120 1.00 18.70 184 LYS A CA 1
ATOM 818 C C . LYS A 1 108 ? -12.858 -6.392 10.667 1.00 17.46 184 LYS A C 1
ATOM 819 O O . LYS A 1 108 ? -12.181 -7.118 11.398 1.00 15.80 184 LYS A O 1
ATOM 825 N N . HIS A 1 109 ? -14.093 -6.702 10.281 1.00 17.32 185 HIS A N 1
ATOM 826 C CA . HIS A 1 109 ? -14.687 -7.931 10.773 1.00 17.34 185 HIS A CA 1
ATOM 827 C C . HIS A 1 109 ? -15.530 -8.555 9.674 1.00 17.65 185 HIS A C 1
ATOM 828 O O . HIS A 1 109 ? -15.899 -7.884 8.702 1.00 17.51 185 HIS A O 1
ATOM 835 N N . TYR A 1 110 ? -15.714 -9.866 9.775 1.00 15.08 186 TYR A N 1
ATOM 836 C CA . TYR A 1 110 ? -16.532 -10.626 8.837 1.00 16.70 186 TYR A CA 1
ATOM 837 C C . TYR A 1 110 ? -17.639 -11.354 9.580 1.00 19.42 186 TYR A C 1
ATOM 838 O O . TYR A 1 110 ? -17.424 -11.911 10.663 1.00 18.55 186 TYR A O 1
ATOM 847 N N . VAL A 1 111 ? -18.825 -11.392 8.994 1.00 20.61 187 VAL A N 1
ATOM 848 C CA . VAL A 1 111 ? -19.864 -12.240 9.564 1.00 24.15 187 VAL A CA 1
ATOM 849 C C . VAL A 1 111 ? -20.520 -13.072 8.483 1.00 25.83 187 VAL A C 1
ATOM 850 O O . VAL A 1 111 ? -20.542 -12.689 7.319 1.00 22.54 187 VAL A O 1
ATOM 854 N N . GLY A 1 112 ? -20.827 -14.313 8.817 1.00 28.57 188 GLY A N 1
ATOM 855 C CA . GLY A 1 112 ? -21.601 -15.102 7.880 1.00 32.72 188 GLY A CA 1
ATOM 856 C C . GLY A 1 112 ? -22.234 -16.238 8.627 1.00 33.76 188 GLY A C 1
ATOM 857 O O . GLY A 1 112 ? -23.448 -16.402 8.592 1.00 31.46 188 GLY A O 1
ATOM 858 N N . HIS A 1 113 ? -21.379 -17.024 9.286 1.00 36.61 189 HIS A N 1
ATOM 859 C CA . HIS A 1 113 ? -21.783 -18.268 9.941 1.00 35.41 189 HIS A CA 1
ATOM 860 C C . HIS A 1 113 ? -23.064 -18.062 10.742 1.00 36.02 189 HIS A C 1
ATOM 861 O O . HIS A 1 113 ? -23.378 -16.932 11.165 1.00 39.46 189 HIS A O 1
ATOM 868 N N . GLY A 1 114 ? -23.862 -19.128 10.805 1.00 36.50 190 GLY A N 1
ATOM 869 C CA . GLY A 1 114 ? -25.158 -19.176 11.491 1.00 29.57 190 GLY A CA 1
ATOM 870 C C . GLY A 1 114 ? -24.966 -19.315 12.977 1.00 28.04 190 GLY A C 1
ATOM 871 O O . GLY A 1 114 ? -25.903 -19.151 13.774 1.00 24.17 190 GLY A O 1
ATOM 872 N N . ASN A 1 115 ? -23.697 -19.378 13.362 0.50 19.78 191 ASN A N 1
ATOM 873 C CA . ASN A 1 115 ? -23.415 -19.436 14.756 0.50 16.36 191 ASN A CA 1
ATOM 874 C C . ASN A 1 115 ? -21.949 -19.253 15.086 0.50 13.79 191 ASN A C 1
ATOM 875 O O . ASN A 1 115 ? -21.120 -18.698 14.335 0.50 8.98 191 ASN A O 1
ATOM 880 N N . ALA A 1 116 ? -21.663 -19.803 16.249 1.00 16.21 192 ALA A N 1
ATOM 881 C CA . ALA A 1 116 ? -20.332 -19.739 16.857 1.00 15.97 192 ALA A CA 1
ATOM 882 C C . ALA A 1 116 ? -19.260 -20.266 15.901 1.00 15.01 192 ALA A C 1
ATOM 883 O O . ALA A 1 116 ? -19.498 -21.187 15.126 1.00 14.67 192 ALA A O 1
ATOM 885 N N . ILE A 1 117 ? -18.063 -19.698 16.008 1.00 13.48 193 ILE A N 1
ATOM 886 C CA . ILE A 1 117 ? -16.920 -20.168 15.239 1.00 11.97 193 ILE A CA 1
ATOM 887 C C . ILE A 1 117 ? -15.987 -20.903 16.170 1.00 13.16 193 ILE A C 1
ATOM 888 O O . ILE A 1 117 ? -15.582 -20.356 17.186 1.00 11.72 193 ILE A O 1
ATOM 893 N N . ASN A 1 118 ? -15.687 -22.151 15.825 1.00 12.15 194 ASN A N 1
ATOM 894 C CA . ASN A 1 118 ? -14.898 -23.024 16.694 1.00 11.37 194 ASN A CA 1
ATOM 895 C C . ASN A 1 118 ? -13.399 -23.070 16.393 1.00 10.99 194 ASN A C 1
ATOM 896 O O . ASN A 1 118 ? -12.604 -23.415 17.284 1.00 14.26 194 ASN A O 1
ATOM 901 N N . GLU A 1 119 ? -13.029 -22.704 15.172 1.00 10.40 195 GLU A N 1
ATOM 902 C CA . GLU A 1 119 ? -11.608 -22.689 14.813 1.00 11.38 195 GLU A CA 1
ATOM 903 C C . GLU A 1 119 ? -11.371 -21.770 13.620 1.00 12.30 195 GLU A C 1
ATOM 904 O O . GLU A 1 119 ? -12.237 -21.647 12.751 1.00 12.63 195 GLU A O 1
ATOM 910 N N . LEU A 1 120 ? -10.228 -21.080 13.649 1.00 11.68 196 LEU A N 1
ATOM 911 C CA . LEU A 1 120 ? -9.677 -20.355 12.496 1.00 10.95 196 LEU A CA 1
ATOM 912 C C . LEU A 1 120 ? -8.276 -20.860 12.107 1.00 11.11 196 LEU A C 1
ATOM 913 O O . LEU A 1 120 ? -7.467 -21.177 12.995 1.00 13.00 196 LEU A O 1
ATOM 918 N N . LYS A 1 121 ? -8.007 -20.944 10.803 1.00 10.94 197 LYS A N 1
ATOM 919 C CA . LYS A 1 121 ? -6.688 -21.359 10.299 1.00 11.44 197 LYS A CA 1
ATOM 920 C C . LYS A 1 121 ? -6.369 -20.524 9.074 1.00 10.75 197 LYS A C 1
ATOM 921 O O . LYS A 1 121 ? -7.191 -20.375 8.167 1.00 12.85 197 LYS A O 1
ATOM 927 N N . PHE A 1 122 ? -5.115 -20.096 8.964 1.00 12.02 198 PHE A N 1
ATOM 928 C CA . PHE A 1 122 ? -4.651 -19.489 7.735 1.00 10.43 198 PHE A CA 1
ATOM 929 C C . PHE A 1 122 ? -3.968 -20.505 6.835 1.00 14.28 198 PHE A C 1
ATOM 930 O O . PHE A 1 122 ? -3.195 -21.355 7.304 1.00 11.57 198 PHE A O 1
ATOM 938 N N . HIS A 1 123 ? -4.129 -20.283 5.537 1.00 11.96 199 HIS A N 1
ATOM 939 C CA . HIS A 1 123 ? -3.497 -21.090 4.494 1.00 11.29 199 HIS A CA 1
ATOM 940 C C . HIS A 1 123 ? -1.958 -21.021 4.611 1.00 12.64 199 HIS A C 1
ATOM 941 O O . HIS A 1 123 ? -1.406 -19.966 4.915 1.00 14.42 199 HIS A O 1
ATOM 948 N N . PRO A 1 124 ? -1.270 -22.150 4.400 1.00 12.21 200 PRO A N 1
ATOM 949 C CA . PRO A 1 124 ? 0.168 -22.204 4.696 1.00 14.86 200 PRO A CA 1
ATOM 950 C C . PRO A 1 124 ? 1.030 -21.434 3.685 1.00 14.75 200 PRO A C 1
ATOM 951 O O . PRO A 1 124 ? 2.150 -21.043 4.022 1.00 17.34 200 PRO A O 1
ATOM 955 N N . ARG A 1 125 ? 0.493 -21.134 2.509 1.00 16.68 201 ARG A N 1
ATOM 956 C CA . ARG A 1 125 ? 1.245 -20.386 1.496 1.00 19.48 201 ARG A CA 1
ATOM 957 C C . ARG A 1 125 ? 0.675 -19.002 1.154 1.00 20.83 201 ARG A C 1
ATOM 958 O O . ARG A 1 125 ? 1.373 -18.140 0.608 1.00 22.67 201 ARG A O 1
ATOM 966 N N . ASP A 1 126 ? -0.569 -18.761 1.546 1.00 15.89 202 ASP A N 1
ATOM 967 C CA . ASP A 1 126 ? -1.249 -17.516 1.190 1.00 14.31 202 ASP A CA 1
ATOM 968 C C . ASP A 1 126 ? -1.823 -16.901 2.451 1.00 13.07 202 ASP A C 1
ATOM 969 O O . ASP A 1 126 ? -2.853 -17.355 2.975 1.00 13.32 202 ASP A O 1
ATOM 974 N N . PRO A 1 127 ? -1.162 -15.851 2.954 1.00 14.52 203 PRO A N 1
ATOM 975 C CA . PRO A 1 127 ? -1.519 -15.286 4.244 1.00 13.18 203 PRO A CA 1
ATOM 976 C C . PRO A 1 127 ? -2.904 -14.625 4.216 1.00 11.78 203 PRO A C 1
ATOM 977 O O . PRO A 1 127 ? -3.403 -14.222 5.268 1.00 13.78 203 PRO A O 1
ATOM 981 N N . ASN A 1 128 ? -3.476 -14.438 3.028 1.00 12.72 204 ASN A N 1
ATOM 982 C CA . ASN A 1 128 ? -4.813 -13.834 2.927 1.00 12.17 204 ASN A CA 1
ATOM 983 C C . ASN A 1 128 ? -5.988 -14.807 3.043 1.00 13.98 204 ASN A C 1
ATOM 984 O O . ASN A 1 128 ? -7.128 -14.358 3.168 1.00 13.99 204 ASN A O 1
ATOM 989 N N . LEU A 1 129 ? -5.735 -16.116 2.947 1.00 10.98 205 LEU A N 1
ATOM 990 C CA . LEU A 1 129 ? -6.832 -17.100 2.896 1.00 12.23 205 LEU A CA 1
ATOM 991 C C . LEU A 1 129 ? -7.074 -17.709 4.280 1.00 13.37 205 LEU A C 1
ATOM 992 O O . LEU A 1 129 ? -6.240 -18.414 4.868 1.00 13.25 205 LEU A O 1
ATOM 997 N N . LEU A 1 130 ? -8.238 -17.393 4.818 1.00 10.26 206 LEU A N 1
ATOM 998 C CA . LEU A 1 130 ? -8.600 -17.718 6.196 1.00 9.43 206 LEU A CA 1
ATOM 999 C C . LEU A 1 130 ? -9.768 -18.693 6.210 1.00 11.30 206 LEU A C 1
ATOM 1000 O O . LEU A 1 130 ? -10.784 -18.439 5.583 1.00 12.70 206 LEU A O 1
ATOM 1005 N N . LEU A 1 131 ? -9.590 -19.831 6.866 1.00 11.05 207 LEU A N 1
ATOM 1006 C CA . LEU A 1 131 ? -10.655 -20.832 7.017 1.00 12.65 207 LEU A CA 1
ATOM 1007 C C . LEU A 1 131 ? -11.305 -20.701 8.392 1.00 11.75 207 LEU A C 1
ATOM 1008 O O . LEU A 1 131 ? -10.617 -20.633 9.426 1.00 11.89 207 LEU A O 1
ATOM 1013 N N . SER A 1 132 ? -12.639 -20.694 8.429 1.00 12.07 208 SER A N 1
ATOM 1014 C CA . SER A 1 132 ? -13.344 -20.690 9.709 1.00 10.64 208 SER A CA 1
ATOM 1015 C C . SER A 1 132 ? -14.274 -21.900 9.752 1.00 12.68 208 SER A C 1
ATOM 1016 O O . SER A 1 132 ? -14.789 -22.315 8.712 1.00 13.99 208 SER A O 1
ATOM 1019 N N . VAL A 1 133 ? -14.429 -22.515 10.922 1.00 9.26 209 VAL A N 1
ATOM 1020 C CA . VAL A 1 133 ? -15.323 -23.668 10.990 1.00 12.29 209 VAL A CA 1
ATOM 1021 C C . VAL A 1 133 ? -16.356 -23.345 12.042 1.00 12.30 209 VAL A C 1
ATOM 1022 O O . VAL A 1 133 ? -16.045 -22.749 13.077 1.00 12.96 209 VAL A O 1
ATOM 1026 N N . SER A 1 134 ? -17.587 -23.765 11.786 1.00 13.36 210 SER A N 1
ATOM 1027 C CA . SER A 1 134 ? -18.681 -23.250 12.585 1.00 13.38 210 SER A CA 1
ATOM 1028 C C . SER A 1 134 ? -19.620 -24.289 13.182 1.00 16.41 210 SER A C 1
ATOM 1029 O O . SER A 1 134 ? -19.799 -25.401 12.671 1.00 14.55 210 SER A O 1
ATOM 1032 N N . LYS A 1 135 ? -20.259 -23.830 14.244 1.00 14.80 211 LYS A N 1
ATOM 1033 C CA . LYS A 1 135 ? -21.337 -24.486 14.928 1.00 16.43 211 LYS A CA 1
ATOM 1034 C C . LYS A 1 135 ? -22.513 -24.667 13.992 1.00 16.14 211 LYS A C 1
ATOM 1035 O O . LYS A 1 135 ? -23.305 -25.577 14.196 1.00 16.95 211 LYS A O 1
ATOM 1041 N N . ASP A 1 136 ? -22.540 -23.918 12.893 1.00 14.79 212 ASP A N 1
ATOM 1042 C CA . ASP A 1 136 ? -23.605 -24.071 11.911 1.00 16.61 212 ASP A CA 1
ATOM 1043 C C . ASP A 1 136 ? -23.403 -25.207 10.930 1.00 15.12 212 ASP A C 1
ATOM 1044 O O . ASP A 1 136 ? -24.151 -25.320 9.968 1.00 16.41 212 ASP A O 1
ATOM 1049 N N . HIS A 1 137 ? -22.372 -26.015 11.165 1.00 12.77 213 HIS A N 1
ATOM 1050 C CA . HIS A 1 137 ? -22.069 -27.185 10.334 1.00 14.68 213 HIS A CA 1
ATOM 1051 C C . HIS A 1 137 ? -21.233 -26.919 9.092 1.00 14.32 213 HIS A C 1
ATOM 1052 O O . HIS A 1 137 ? -21.018 -27.849 8.313 1.00 17.99 213 HIS A O 1
ATOM 1059 N N . ALA A 1 138 ? -20.882 -25.663 8.806 1.00 12.47 214 ALA A N 1
ATOM 1060 C CA . ALA A 1 138 ? -20.156 -25.329 7.588 1.00 13.74 214 ALA A CA 1
ATOM 1061 C C . ALA A 1 138 ? -18.732 -24.852 7.880 1.00 12.87 214 ALA A C 1
ATOM 1062 O O . ALA A 1 138 ? -18.431 -24.412 8.995 1.00 12.96 214 ALA A O 1
ATOM 1064 N N . LEU A 1 139 ? -17.872 -24.962 6.877 1.00 10.77 215 LEU A N 1
ATOM 1065 C CA . LEU A 1 139 ? -16.615 -24.216 6.870 1.00 13.96 215 LEU A CA 1
ATOM 1066 C C . LEU A 1 139 ? -16.744 -23.088 5.850 1.00 12.95 215 LEU A C 1
ATOM 1067 O O . LEU A 1 139 ? -17.423 -23.250 4.852 1.00 14.36 215 LEU A O 1
ATOM 1072 N N . ARG A 1 140 ? -15.997 -22.003 6.045 1.00 12.82 216 ARG A N 1
ATOM 1073 C CA . ARG A 1 140 ? -16.015 -20.909 5.052 1.00 11.59 216 ARG A CA 1
ATOM 1074 C C . ARG A 1 140 ? -14.569 -20.504 4.822 1.00 11.94 216 ARG A C 1
ATOM 1075 O O . ARG A 1 140 ? -13.770 -20.545 5.749 1.00 13.79 216 ARG A O 1
ATOM 1083 N N . LEU A 1 141 ? -14.241 -20.256 3.564 1.00 11.66 217 LEU A N 1
ATOM 1084 C CA . LEU A 1 141 ? -12.914 -19.744 3.219 1.00 11.79 217 LEU A CA 1
ATOM 1085 C C . LEU A 1 141 ? -13.084 -18.277 2.803 1.00 13.11 217 LEU A C 1
ATOM 1086 O O . LEU A 1 141 ? -13.873 -17.957 1.903 1.00 13.06 217 LEU A O 1
ATOM 1091 N N . TRP A 1 142 ? -12.284 -17.408 3.418 1.00 11.96 218 TRP A N 1
ATOM 1092 C CA . TRP A 1 142 ? -12.413 -15.959 3.253 1.00 10.68 218 TRP A CA 1
ATOM 1093 C C . TRP A 1 142 ? -11.097 -15.464 2.668 1.00 12.76 218 TRP A C 1
ATOM 1094 O O . TRP A 1 142 ? -10.028 -16.012 2.982 1.00 12.14 218 TRP A O 1
ATOM 1105 N N . ASN A 1 143 ? -11.171 -14.426 1.837 1.00 11.99 219 ASN A N 1
ATOM 1106 C CA . ASN A 1 143 ? -9.963 -13.757 1.361 1.00 11.68 219 ASN A CA 1
ATOM 1107 C C . ASN A 1 143 ? -9.920 -12.404 2.066 1.00 11.59 219 ASN A C 1
ATOM 1108 O O . ASN A 1 143 ? -10.772 -11.541 1.806 1.00 11.57 219 ASN A O 1
ATOM 1113 N N . ILE A 1 144 ? -8.978 -12.232 2.991 1.00 11.99 220 ILE A N 1
ATOM 1114 C CA . ILE A 1 144 ? -8.994 -11.049 3.856 1.00 13.24 220 ILE A CA 1
ATOM 1115 C C . ILE A 1 144 ? -8.226 -9.880 3.210 1.00 15.43 220 ILE A C 1
ATOM 1116 O O . ILE A 1 144 ? -8.025 -8.839 3.850 1.00 16.26 220 ILE A O 1
ATOM 1121 N N . GLN A 1 145 ? -7.773 -10.068 1.974 1.00 10.86 221 GLN A N 1
ATOM 1122 C CA . GLN A 1 145 ? -7.193 -8.958 1.193 1.00 13.63 221 GLN A CA 1
ATOM 1123 C C . GLN A 1 145 ? -8.310 -8.216 0.477 1.00 14.00 221 GLN A C 1
ATOM 1124 O O . GLN A 1 145 ? -8.384 -6.996 0.530 1.00 18.03 221 GLN A O 1
ATOM 1130 N N . THR A 1 146 ? -9.242 -8.957 -0.113 1.00 13.73 222 THR A N 1
ATOM 1131 C CA . THR A 1 146 ? -10.343 -8.342 -0.847 1.00 14.89 222 THR A CA 1
ATOM 1132 C C . THR A 1 146 ? -11.668 -8.354 -0.079 1.00 15.66 222 THR A C 1
ATOM 1133 O O . THR A 1 146 ? -12.678 -7.878 -0.603 1.00 16.15 222 THR A O 1
ATOM 1137 N N . ASP A 1 147 ? -11.672 -8.963 1.110 1.00 12.85 223 ASP A N 1
ATOM 1138 C CA . ASP A 1 147 ? -12.835 -9.007 1.995 1.00 14.33 223 ASP A CA 1
ATOM 1139 C C . ASP A 1 147 ? -13.968 -9.801 1.352 1.00 13.85 223 ASP A C 1
ATOM 1140 O O . ASP A 1 147 ? -15.141 -9.386 1.395 1.00 16.50 223 ASP A O 1
ATOM 1145 N N . THR A 1 148 ? -13.630 -10.958 0.791 1.00 12.25 224 THR A N 1
ATOM 1146 C CA . THR A 1 148 ? -14.594 -11.778 0.051 1.00 13.16 224 THR A CA 1
ATOM 1147 C C . THR A 1 148 ? -14.748 -13.152 0.712 1.00 15.08 224 THR A C 1
ATOM 1148 O O . THR A 1 148 ? -13.781 -13.713 1.241 1.00 14.02 224 THR A O 1
ATOM 1152 N N . LEU A 1 149 ? -15.978 -13.667 0.710 1.00 13.71 225 LEU A N 1
ATOM 1153 C CA . LEU A 1 149 ? -16.228 -15.075 1.019 1.00 12.13 225 LEU A CA 1
ATOM 1154 C C . LEU A 1 149 ? -16.009 -15.904 -0.235 1.00 14.25 225 LEU A C 1
ATOM 1155 O O . LEU A 1 149 ? -16.797 -15.829 -1.195 1.00 14.21 225 LEU A O 1
ATOM 1160 N N . VAL A 1 150 ? -14.937 -16.695 -0.252 1.00 11.22 226 VAL A N 1
ATOM 1161 C CA . VAL A 1 150 ? -14.569 -17.444 -1.441 1.00 11.71 226 VAL A CA 1
ATOM 1162 C C . VAL A 1 150 ? -15.424 -18.703 -1.631 1.00 12.62 226 VAL A C 1
ATOM 1163 O O . VAL A 1 150 ? -15.816 -19.013 -2.757 1.00 12.18 226 VAL A O 1
ATOM 1167 N N . ALA A 1 151 ? -15.680 -19.422 -0.539 1.00 12.13 227 ALA A N 1
ATOM 1168 C CA . ALA A 1 151 ? -16.407 -20.696 -0.621 1.00 13.11 227 ALA A CA 1
ATOM 1169 C C . ALA A 1 151 ? -17.033 -21.059 0.736 1.00 14.59 227 ALA A C 1
ATOM 1170 O O . ALA A 1 151 ? -16.513 -20.704 1.798 1.00 12.32 227 ALA A O 1
ATOM 1172 N N . ILE A 1 152 ? -18.142 -21.802 0.686 1.00 11.35 228 ILE A N 1
ATOM 1173 C CA . ILE A 1 152 ? -18.778 -22.354 1.864 1.00 13.42 228 ILE A CA 1
ATOM 1174 C C . ILE A 1 152 ? -18.772 -23.876 1.619 1.00 14.09 228 ILE A C 1
ATOM 1175 O O . ILE A 1 152 ? -19.175 -24.336 0.547 1.00 14.07 228 ILE A O 1
ATOM 1180 N N . PHE A 1 153 ? -18.316 -24.638 2.611 1.00 13.45 229 PHE A N 1
ATOM 1181 C CA . PHE A 1 153 ? -18.200 -26.103 2.521 1.00 13.43 229 PHE A CA 1
ATOM 1182 C C . PHE A 1 153 ? -19.252 -26.694 3.458 1.00 12.99 229 PHE A C 1
ATOM 1183 O O . PHE A 1 153 ? -19.159 -26.545 4.673 1.00 13.61 229 PHE A O 1
ATOM 1191 N N . GLY A 1 154 ? -20.315 -27.274 2.890 1.00 13.55 230 GLY A N 1
ATOM 1192 C CA . GLY A 1 154 ? -21.499 -27.603 3.686 1.00 15.12 230 GLY A CA 1
ATOM 1193 C C . GLY A 1 154 ? -22.408 -28.547 2.931 1.00 19.75 230 GLY A C 1
ATOM 1194 O O . GLY A 1 154 ? -21.924 -29.526 2.351 1.00 25.08 230 GLY A O 1
ATOM 1195 N N . GLY A 1 155 ? -23.710 -28.418 3.144 1.00 20.43 231 GLY A N 1
ATOM 1196 C CA . GLY A 1 155 ? -24.675 -29.286 2.451 1.00 20.77 231 GLY A CA 1
ATOM 1197 C C . GLY A 1 155 ? -24.980 -30.550 3.235 1.00 22.29 231 GLY A C 1
ATOM 1198 O O . GLY A 1 155 ? -24.398 -30.812 4.290 1.00 23.31 231 GLY A O 1
ATOM 1199 N N . VAL A 1 156 ? -25.930 -31.340 2.759 1.00 24.54 232 VAL A N 1
ATOM 1200 C CA . VAL A 1 156 ? -26.340 -32.505 3.547 1.00 26.55 232 VAL A CA 1
ATOM 1201 C C . VAL A 1 156 ? -25.242 -33.588 3.564 1.00 25.73 232 VAL A C 1
ATOM 1202 O O . VAL A 1 156 ? -25.188 -34.397 4.499 1.00 25.33 232 VAL A O 1
ATOM 1206 N N . GLU A 1 157 ? -24.350 -33.577 2.565 1.00 22.70 233 GLU A N 1
ATOM 1207 C CA . GLU A 1 157 ? -23.196 -34.489 2.560 1.00 20.70 233 GLU A CA 1
ATOM 1208 C C . GLU A 1 157 ? -21.951 -33.871 3.198 1.00 19.63 233 GLU A C 1
ATOM 1209 O O . GLU A 1 157 ? -20.937 -34.541 3.350 1.00 20.64 233 GLU A O 1
ATOM 1215 N N . GLY A 1 158 ? -22.050 -32.608 3.595 1.00 19.03 234 GLY A N 1
ATOM 1216 C CA . GLY A 1 158 ? -21.072 -32.027 4.519 1.00 18.20 234 GLY A CA 1
ATOM 1217 C C . GLY A 1 158 ? -21.386 -32.430 5.941 1.00 16.50 234 GLY A C 1
ATOM 1218 O O . GLY A 1 158 ? -22.122 -33.389 6.160 1.00 16.51 234 GLY A O 1
ATOM 1219 N N . HIS A 1 159 ? -20.800 -31.734 6.916 1.00 15.01 235 HIS A N 1
ATOM 1220 C CA . HIS A 1 159 ? -20.982 -32.101 8.305 1.00 14.59 235 HIS A CA 1
ATOM 1221 C C . HIS A 1 159 ? -22.438 -31.970 8.730 1.00 16.70 235 HIS A C 1
ATOM 1222 O O . HIS A 1 159 ? -23.117 -31.024 8.311 1.00 16.18 235 HIS A O 1
ATOM 1229 N N . ARG A 1 160 ? -22.897 -32.899 9.568 1.00 15.77 236 ARG A N 1
ATOM 1230 C CA . ARG A 1 160 ? -24.294 -32.864 10.056 1.00 17.00 236 ARG A CA 1
ATOM 1231 C C . ARG A 1 160 ? -24.479 -32.338 11.477 1.00 17.55 236 ARG A C 1
ATOM 1232 O O . ARG A 1 160 ? -25.565 -32.436 12.059 1.00 17.82 236 ARG A O 1
ATOM 1240 N N . ASP A 1 161 ? -23.395 -31.851 12.075 1.00 15.40 237 ASP A N 1
ATOM 1241 C CA . ASP A 1 161 ? -23.407 -31.233 13.386 1.00 15.94 237 ASP A CA 1
ATOM 1242 C C . ASP A 1 161 ? -22.228 -30.247 13.401 1.00 15.36 237 ASP A C 1
ATOM 1243 O O . ASP A 1 161 ? -21.578 -30.088 12.368 1.00 16.07 237 ASP A O 1
ATOM 1248 N N . GLU A 1 162 ? -21.996 -29.570 14.526 1.00 16.80 238 GLU A N 1
ATOM 1249 C CA . GLU A 1 162 ? -20.925 -28.559 14.632 1.00 15.03 238 GLU A CA 1
ATOM 1250 C C . GLU A 1 162 ? -19.623 -29.054 14.011 1.00 15.85 238 GLU A C 1
ATOM 1251 O O . GLU A 1 162 ? -19.189 -30.179 14.275 1.00 14.44 238 GLU A O 1
ATOM 1257 N N . VAL A 1 163 ? -18.963 -28.180 13.265 1.00 14.77 239 VAL A N 1
ATOM 1258 C CA . VAL A 1 163 ? -17.577 -28.445 12.861 1.00 14.33 239 VAL A CA 1
ATOM 1259 C C . VAL A 1 163 ? -16.667 -27.904 13.961 1.00 15.16 239 VAL A C 1
ATOM 1260 O O . VAL A 1 163 ? -16.793 -26.751 14.376 1.00 13.33 239 VAL A O 1
ATOM 1264 N N . LEU A 1 164 ? -15.720 -28.712 14.423 1.00 11.52 240 LEU A N 1
ATOM 1265 C CA . LEU A 1 164 ? -14.926 -28.319 15.583 1.00 11.55 240 LEU A CA 1
ATOM 1266 C C . LEU A 1 164 ? -13.498 -27.957 15.227 1.00 13.23 240 LEU A C 1
ATOM 1267 O O . LEU A 1 164 ? -12.873 -27.167 15.929 1.00 12.77 240 LEU A O 1
ATOM 1272 N N . SER A 1 165 ? -12.984 -28.517 14.140 1.00 12.74 241 SER A N 1
ATOM 1273 C CA . SER A 1 165 ? -11.591 -28.237 13.800 1.00 12.44 241 SER A CA 1
ATOM 1274 C C . SER A 1 165 ? -11.383 -28.427 12.312 1.00 11.79 241 SER A C 1
ATOM 1275 O O . SER A 1 165 ? -12.218 -29.024 11.635 1.00 13.50 241 SER A O 1
ATOM 1278 N N . ALA A 1 166 ? -10.291 -27.892 11.765 1.00 11.45 242 ALA A N 1
ATOM 1279 C CA . ALA A 1 166 ? -9.900 -28.274 10.425 1.00 10.03 242 ALA A CA 1
ATOM 1280 C C . ALA A 1 166 ? -8.420 -27.929 10.258 1.00 11.69 242 ALA A C 1
ATOM 1281 O O . ALA A 1 166 ? -7.865 -27.174 11.060 1.00 10.85 242 ALA A O 1
ATOM 1283 N N . ASP A 1 167 ? -7.825 -28.439 9.188 1.00 12.35 243 ASP A N 1
ATOM 1284 C CA . ASP A 1 167 ? -6.403 -28.152 8.918 1.00 12.20 243 ASP A CA 1
ATOM 1285 C C . ASP A 1 167 ? -6.126 -28.201 7.420 1.00 12.37 243 ASP A C 1
ATOM 1286 O O . ASP A 1 167 ? -6.610 -29.085 6.720 1.00 11.50 243 ASP A O 1
ATOM 1291 N N . TYR A 1 168 ? -5.312 -27.266 6.915 1.00 12.50 244 TYR A N 1
ATOM 1292 C CA . TYR A 1 168 ? -4.793 -27.361 5.551 1.00 10.77 244 TYR A CA 1
ATOM 1293 C C . TYR A 1 168 ? -3.614 -28.323 5.568 1.00 13.10 244 TYR A C 1
ATOM 1294 O O . TYR A 1 168 ? -2.816 -28.301 6.516 1.00 11.45 244 TYR A O 1
ATOM 1303 N N . ASP A 1 169 ? -3.416 -29.049 4.474 1.00 12.62 245 ASP A N 1
ATOM 1304 C CA . ASP A 1 169 ? -2.156 -29.793 4.290 1.00 15.96 245 ASP A CA 1
ATOM 1305 C C . ASP A 1 169 ? -0.996 -28.843 4.015 1.00 14.99 245 ASP A C 1
ATOM 1306 O O . ASP A 1 169 ? -1.194 -27.637 3.921 1.00 15.30 245 ASP A O 1
ATOM 1311 N N . LEU A 1 170 ? 0.213 -29.386 3.876 1.00 14.48 246 LEU A N 1
ATOM 1312 C CA . LEU A 1 170 ? 1.400 -28.547 3.772 1.00 17.03 246 LEU A CA 1
ATOM 1313 C C . LEU A 1 170 ? 1.347 -27.541 2.623 1.00 16.08 246 LEU A C 1
ATOM 1314 O O . LEU A 1 170 ? 1.787 -26.388 2.753 1.00 15.63 246 LEU A O 1
ATOM 1319 N N . LEU A 1 171 ? 0.852 -27.987 1.472 1.00 16.80 247 LEU A N 1
ATOM 1320 C CA . LEU A 1 171 ? 0.830 -27.136 0.288 1.00 20.94 247 LEU A CA 1
ATOM 1321 C C . LEU A 1 171 ? -0.428 -26.267 0.232 1.00 20.95 247 LEU A C 1
ATOM 1322 O O . LEU A 1 171 ? -0.520 -25.332 -0.565 1.00 21.33 247 LEU A O 1
ATOM 1327 N N . GLY A 1 172 ? -1.376 -26.516 1.120 1.00 16.96 248 GLY A N 1
ATOM 1328 C CA . GLY A 1 172 ? -2.659 -25.816 1.060 1.00 17.48 248 GLY A CA 1
ATOM 1329 C C . GLY A 1 172 ? -3.483 -26.236 -0.156 1.00 18.54 248 GLY A C 1
ATOM 1330 O O . GLY A 1 172 ? -4.195 -25.415 -0.750 1.00 19.83 248 GLY A O 1
ATOM 1331 N N . GLU A 1 173 ? -3.344 -27.489 -0.577 1.00 15.44 249 GLU A N 1
ATOM 1332 C CA . GLU A 1 173 ? -4.152 -28.019 -1.679 1.00 15.81 249 GLU A CA 1
ATOM 1333 C C . GLU A 1 173 ? -5.446 -28.678 -1.218 1.00 15.29 249 GLU A C 1
ATOM 1334 O O . GLU A 1 173 ? -6.349 -28.918 -2.026 1.00 16.82 249 GLU A O 1
ATOM 1340 N N . LYS A 1 174 ? -5.502 -29.049 0.050 1.00 14.49 250 LYS A N 1
ATOM 1341 C CA . LYS A 1 174 ? -6.697 -29.680 0.604 1.00 12.82 250 LYS A CA 1
ATOM 1342 C C . LYS A 1 174 ? -6.850 -29.423 2.098 1.00 14.30 250 LYS A C 1
ATOM 1343 O O . LYS A 1 174 ? -5.905 -29.025 2.789 1.00 14.86 250 LYS A O 1
ATOM 1349 N N . ILE A 1 175 ? -8.070 -29.611 2.599 1.00 12.85 251 ILE A N 1
ATOM 1350 C CA . ILE A 1 175 ? -8.391 -29.335 3.983 1.00 10.77 251 ILE A CA 1
ATOM 1351 C C . ILE A 1 175 ? -9.016 -30.625 4.533 1.00 12.50 251 ILE A C 1
ATOM 1352 O O . ILE A 1 175 ? -9.811 -31.263 3.845 1.00 12.97 251 ILE A O 1
ATOM 1357 N N . MET A 1 176 ? -8.694 -30.986 5.774 1.00 13.06 252 MET A N 1
ATOM 1358 C CA . MET A 1 176 ? -9.440 -32.038 6.469 1.00 12.98 252 MET A CA 1
ATOM 1359 C C . MET A 1 176 ? -10.184 -31.345 7.583 1.00 14.42 252 MET A C 1
ATOM 1360 O O . MET A 1 176 ? -9.575 -30.558 8.295 1.00 13.49 252 MET A O 1
ATOM 1365 N N . SER A 1 177 ? -11.489 -31.607 7.730 1.00 11.44 253 SER A N 1
ATOM 1366 C CA . SER A 1 177 ? -12.288 -31.022 8.812 1.00 11.94 253 SER A CA 1
ATOM 1367 C C . SER A 1 177 ? -12.861 -32.150 9.674 1.00 12.40 253 SER A C 1
ATOM 1368 O O . SER A 1 177 ? -12.947 -33.291 9.224 1.00 13.42 253 SER A O 1
ATOM 1371 N N . CYS A 1 178 ? -13.244 -31.828 10.898 1.00 11.78 254 CYS A N 1
ATOM 1372 C CA . CYS A 1 178 ? -13.804 -32.830 11.791 1.00 14.05 254 CYS A CA 1
ATOM 1373 C C . CYS A 1 178 ? -14.834 -32.204 12.700 1.00 14.98 254 CYS A C 1
ATOM 1374 O O . CYS A 1 178 ? -14.831 -30.987 12.925 1.00 14.83 254 CYS A O 1
ATOM 1377 N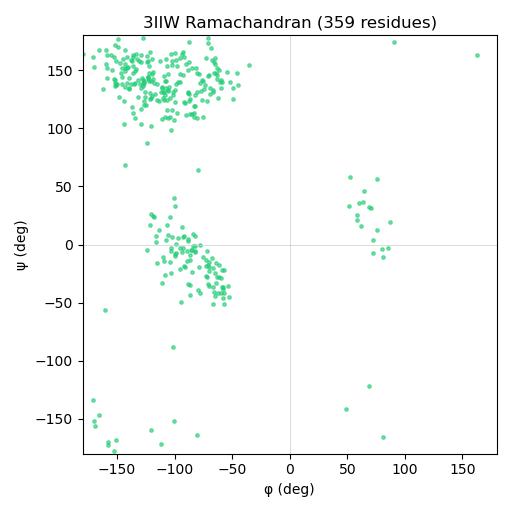 N . GLY A 1 179 ? -15.758 -33.004 13.218 1.00 15.07 255 GLY A N 1
ATOM 1378 C CA . GLY A 1 179 ? -16.636 -32.404 14.214 1.00 15.76 255 GLY A CA 1
ATOM 1379 C C . GLY A 1 179 ? -17.541 -33.334 14.999 1.00 17.41 255 GLY A C 1
ATOM 1380 O O . GLY A 1 179 ? -17.196 -34.491 15.253 1.00 15.95 255 GLY A O 1
ATOM 1381 N N . MET A 1 180 ? -18.675 -32.788 15.427 1.00 16.62 256 MET A N 1
ATOM 1382 C CA . MET A 1 180 ? -19.522 -33.456 16.420 1.00 17.68 256 MET A CA 1
ATOM 1383 C C . MET A 1 180 ? -20.299 -34.614 15.823 1.00 19.28 256 MET A C 1
ATOM 1384 O O . MET A 1 180 ? -20.878 -35.418 16.569 1.00 17.95 256 MET A O 1
ATOM 1389 N N . ASP A 1 181 ? -20.292 -34.716 14.497 1.00 15.19 257 ASP A N 1
ATOM 1390 C CA . ASP A 1 181 ? -20.930 -35.851 13.839 1.00 17.90 257 ASP A CA 1
ATOM 1391 C C . ASP A 1 181 ? -19.998 -37.068 13.779 1.00 17.67 257 ASP A C 1
ATOM 1392 O O . ASP A 1 181 ? -20.350 -38.095 13.212 1.00 19.02 257 ASP A O 1
ATOM 1397 N N . HIS A 1 182 ? -18.862 -36.975 14.479 1.00 18.38 258 HIS A N 1
ATOM 1398 C CA . HIS A 1 182 ? -17.874 -38.049 14.570 1.00 18.17 258 HIS A CA 1
ATOM 1399 C C . HIS A 1 182 ? -17.114 -38.236 13.277 1.00 18.18 258 HIS A C 1
ATOM 1400 O O . HIS A 1 182 ? -16.281 -39.137 13.198 1.00 21.07 258 HIS A O 1
ATOM 1407 N N . SER A 1 183 ? -17.346 -37.391 12.276 1.00 17.98 259 SER A N 1
ATOM 1408 C CA . SER A 1 183 ? -16.716 -37.605 10.992 1.00 16.38 259 SER A CA 1
ATOM 1409 C C . SER A 1 183 ? -15.510 -36.707 10.688 1.00 16.23 259 SER A C 1
ATOM 1410 O O . SER A 1 183 ? -15.338 -35.622 11.257 1.00 14.38 259 SER A O 1
ATOM 1413 N N . LEU A 1 184 ? -14.647 -37.223 9.826 1.00 15.57 260 LEU A N 1
ATOM 1414 C CA . LEU A 1 184 ? -13.570 -36.436 9.250 1.00 14.95 260 LEU A CA 1
ATOM 1415 C C . LEU A 1 184 ? -13.788 -36.370 7.744 1.00 14.50 260 LEU A C 1
ATOM 1416 O O . LEU A 1 184 ? -14.093 -37.388 7.093 1.00 17.22 260 LEU A O 1
ATOM 1421 N N . LYS A 1 185 ? -13.741 -35.158 7.185 1.00 14.12 261 LYS A N 1
ATOM 1422 C CA . LYS A 1 185 ? -14.031 -34.955 5.770 1.00 13.03 261 LYS A CA 1
ATOM 1423 C C . LYS A 1 185 ? -12.921 -34.193 5.050 1.00 13.46 261 LYS A C 1
ATOM 1424 O O . LYS A 1 185 ? -12.359 -33.246 5.601 1.00 12.98 261 LYS A O 1
ATOM 1430 N N . LEU A 1 186 ? -12.629 -34.587 3.813 1.00 12.82 262 LEU A N 1
ATOM 1431 C CA . LEU A 1 186 ? -11.541 -33.984 3.044 1.00 13.87 262 LEU A CA 1
ATOM 1432 C C . LEU A 1 186 ? -12.191 -33.080 2.011 1.00 15.22 262 LEU A C 1
ATOM 1433 O O . LEU A 1 186 ? -13.186 -33.458 1.367 1.00 15.92 262 LEU A O 1
ATOM 1438 N N . TRP A 1 187 ? -11.649 -31.874 1.861 1.00 12.71 263 TRP A N 1
ATOM 1439 C CA . TRP A 1 187 ? -12.155 -30.986 0.829 1.00 12.75 263 TRP A CA 1
ATOM 1440 C C . TRP A 1 187 ? -10.963 -30.509 0.037 1.00 13.35 263 TRP A C 1
ATOM 1441 O O . TRP A 1 187 ? -10.084 -29.849 0.601 1.00 15.65 263 TRP A O 1
ATOM 1452 N N . ARG A 1 188 ? -10.905 -30.859 -1.251 1.00 12.78 264 ARG A N 1
ATOM 1453 C CA . ARG A 1 188 ? -9.794 -30.419 -2.092 1.00 15.48 264 ARG A CA 1
ATOM 1454 C C . ARG A 1 188 ? -10.016 -28.985 -2.578 1.00 16.82 264 ARG A C 1
ATOM 1455 O O . ARG A 1 188 ? -11.107 -28.648 -3.060 1.00 18.60 264 ARG A O 1
ATOM 1463 N N . ILE A 1 189 ? -9.001 -28.139 -2.431 1.00 15.09 265 ILE A N 1
ATOM 1464 C CA . ILE A 1 189 ? -9.094 -26.753 -2.888 1.00 15.92 265 ILE A CA 1
ATOM 1465 C C . ILE A 1 189 ? -8.176 -26.408 -4.048 1.00 15.16 265 ILE A C 1
ATOM 1466 O O . ILE A 1 189 ? -8.003 -25.238 -4.423 1.00 14.89 265 ILE A O 1
ATOM 1471 N N . ASN A 1 190 ? -7.619 -27.450 -4.637 1.00 15.22 266 ASN A N 1
ATOM 1472 C CA . ASN A 1 190 ? -6.817 -27.279 -5.833 1.00 16.78 266 ASN A CA 1
ATOM 1473 C C . ASN A 1 190 ? -7.573 -27.780 -7.060 1.00 17.24 266 ASN A C 1
ATOM 1474 O O . ASN A 1 190 ? -6.976 -27.941 -8.115 1.00 16.89 266 ASN A O 1
ATOM 1479 N N . SER A 1 191 ? -8.884 -27.944 -6.944 1.00 19.39 267 SER A N 1
ATOM 1480 C CA . SER A 1 191 ? -9.711 -28.195 -8.134 1.00 21.94 267 SER A CA 1
ATOM 1481 C C . SER A 1 191 ? -9.684 -26.988 -9.063 1.00 23.48 267 SER A C 1
ATOM 1482 O O . SER A 1 191 ? -9.364 -25.877 -8.633 1.00 21.26 267 SER A O 1
ATOM 1485 N N . LYS A 1 192 ? -9.941 -27.212 -10.350 1.00 23.12 268 LYS A N 1
ATOM 1486 C CA . LYS A 1 192 ? -10.060 -26.100 -11.286 1.00 24.27 268 LYS A CA 1
ATOM 1487 C C . LYS A 1 192 ? -11.063 -25.074 -10.762 1.00 21.03 268 LYS A C 1
ATOM 1488 O O . LYS A 1 192 ? -10.786 -23.875 -10.764 1.00 18.79 268 LYS A O 1
ATOM 1494 N N . ARG A 1 193 ? -12.208 -25.551 -10.282 1.00 21.65 269 ARG A N 1
ATOM 1495 C CA . ARG A 1 193 ? -13.258 -24.684 -9.752 1.00 21.60 269 ARG A CA 1
ATOM 1496 C C . ARG A 1 193 ? -12.734 -23.796 -8.614 1.00 21.93 269 ARG A C 1
ATOM 1497 O O . ARG A 1 193 ? -12.969 -22.569 -8.610 1.00 19.14 269 ARG A O 1
ATOM 1505 N N . MET A 1 194 ? -12.083 -24.416 -7.626 1.00 19.14 270 MET A N 1
ATOM 1506 C CA . MET A 1 194 ? -11.580 -23.663 -6.481 1.00 18.12 270 MET A CA 1
ATOM 1507 C C . MET A 1 194 ? -10.402 -22.747 -6.800 1.00 17.71 270 MET A C 1
ATOM 1508 O O . MET A 1 194 ? -10.306 -21.656 -6.231 1.00 16.13 270 MET A O 1
ATOM 1513 N N . MET A 1 195 ? -9.496 -23.147 -7.692 1.00 16.30 271 MET A N 1
ATOM 1514 C CA . MET A 1 195 ? -8.349 -22.273 -7.957 1.00 16.44 271 MET A CA 1
ATOM 1515 C C . MET A 1 195 ? -8.822 -21.043 -8.722 1.00 18.50 271 MET A C 1
ATOM 1516 O O . MET A 1 195 ? -8.359 -19.924 -8.501 1.00 18.30 271 MET A O 1
ATOM 1521 N N . ASN A 1 196 ? -9.818 -21.263 -9.570 1.00 19.78 272 ASN A N 1
ATOM 1522 C CA . ASN A 1 196 ? -10.454 -20.163 -10.267 1.00 20.42 272 ASN A CA 1
ATOM 1523 C C . ASN A 1 196 ? -11.171 -19.225 -9.319 1.00 17.06 272 ASN A C 1
ATOM 1524 O O . ASN A 1 196 ? -11.101 -18.020 -9.531 1.00 18.27 272 ASN A O 1
ATOM 1529 N N . ALA A 1 197 ? -11.914 -19.770 -8.355 1.00 16.54 273 ALA A N 1
ATOM 1530 C CA . ALA A 1 197 ? -12.675 -18.977 -7.387 1.00 16.13 273 ALA A CA 1
ATOM 1531 C C . ALA A 1 197 ? -11.693 -18.132 -6.580 1.00 16.06 273 ALA A C 1
ATOM 1532 O O . ALA A 1 197 ? -11.941 -16.956 -6.377 1.00 14.67 273 ALA A O 1
ATOM 1534 N N . ILE A 1 198 ? -10.561 -18.719 -6.182 1.00 14.59 274 ILE A N 1
ATOM 1535 C CA . ILE A 1 198 ? -9.483 -17.955 -5.525 1.00 14.51 274 ILE A CA 1
ATOM 1536 C C . ILE A 1 198 ? -8.939 -16.791 -6.352 1.00 14.52 274 ILE A C 1
ATOM 1537 O O . ILE A 1 198 ? -8.882 -15.635 -5.867 1.00 13.25 274 ILE A O 1
ATOM 1542 N N . LYS A 1 199 ? -8.692 -17.072 -7.632 1.00 13.74 275 LYS A N 1
ATOM 1543 C CA . LYS A 1 199 ? -8.139 -16.069 -8.535 1.00 17.47 275 LYS A CA 1
ATOM 1544 C C . LYS A 1 199 ? -9.163 -14.948 -8.720 1.00 16.48 275 LYS A C 1
ATOM 1545 O O . LYS A 1 199 ? -8.830 -13.758 -8.652 1.00 16.30 275 LYS A O 1
ATOM 1551 N N . GLU A 1 200 ? -10.433 -15.313 -8.853 1.00 16.81 276 GLU A N 1
ATOM 1552 C CA . GLU A 1 200 ? -11.457 -14.262 -8.975 1.00 15.64 276 GLU A CA 1
ATOM 1553 C C . GLU A 1 200 ? -11.606 -13.443 -7.692 1.00 13.32 276 GLU A C 1
ATOM 1554 O O . GLU A 1 200 ? -11.845 -12.235 -7.735 1.00 15.43 276 GLU A O 1
ATOM 1560 N N . SER A 1 201 ? -11.485 -14.084 -6.534 1.00 13.64 277 SER A N 1
ATOM 1561 C CA . SER A 1 201 ? -11.559 -13.337 -5.285 1.00 13.60 277 SER A CA 1
ATOM 1562 C C . SER A 1 201 ? -10.487 -12.243 -5.249 1.00 14.76 277 SER A C 1
ATOM 1563 O O . SER A 1 201 ? -10.714 -11.195 -4.674 1.00 16.31 277 SER A O 1
ATOM 1566 N N . TYR A 1 202 ? -9.308 -12.502 -5.796 1.00 14.74 278 TYR A N 1
ATOM 1567 C CA . TYR A 1 202 ? -8.244 -11.485 -5.851 1.00 15.10 278 TYR A CA 1
ATOM 1568 C C . TYR A 1 202 ? -8.549 -10.379 -6.861 1.00 18.65 278 TYR A C 1
ATOM 1569 O O . TYR A 1 202 ? -8.107 -9.251 -6.690 1.00 20.09 278 TYR A O 1
ATOM 1578 N N . ASP A 1 203 ? -9.309 -10.704 -7.895 1.00 21.18 279 ASP A N 1
ATOM 1579 C CA . ASP A 1 203 ? -9.671 -9.715 -8.920 1.00 22.62 279 ASP A CA 1
ATOM 1580 C C . ASP A 1 203 ? -10.861 -8.830 -8.504 1.00 22.64 279 ASP A C 1
ATOM 1581 O O . ASP A 1 203 ? -11.279 -7.953 -9.256 1.00 26.34 279 ASP A O 1
ATOM 1586 N N . TYR A 1 204 ? -11.486 -9.120 -7.369 1.00 18.74 280 TYR A N 1
ATOM 1587 C CA . TYR A 1 204 ? -12.734 -8.448 -7.002 1.00 17.68 280 TYR A CA 1
ATOM 1588 C C . TYR A 1 204 ? -12.475 -7.150 -6.249 1.00 21.22 280 TYR A C 1
ATOM 1589 O O . TYR A 1 204 ? -11.770 -7.130 -5.244 1.00 19.16 280 TYR A O 1
ATOM 1598 N N . ASN A 1 205 ? -13.110 -6.080 -6.706 1.00 20.29 281 ASN A N 1
ATOM 1599 C CA . ASN A 1 205 ? -13.039 -4.794 -6.028 1.00 21.27 281 ASN A CA 1
ATOM 1600 C C . ASN A 1 205 ? -14.395 -4.115 -6.151 1.00 20.49 281 ASN A C 1
ATOM 1601 O O . ASN A 1 205 ? -14.748 -3.650 -7.223 1.00 21.03 281 ASN A O 1
ATOM 1606 N N . PRO A 1 206 ? -15.182 -4.128 -5.079 1.00 22.50 282 PRO A N 1
ATOM 1607 C CA . PRO A 1 206 ? -16.553 -3.645 -5.161 1.00 23.79 282 PRO A CA 1
ATOM 1608 C C . PRO A 1 206 ? -16.662 -2.192 -5.648 1.00 25.92 282 PRO A C 1
ATOM 1609 O O . PRO A 1 206 ? -17.669 -1.827 -6.250 1.00 25.50 282 PRO A O 1
ATOM 1613 N N . ASN A 1 207 ? -15.603 -1.401 -5.518 1.00 26.40 283 ASN A N 1
ATOM 1614 C CA . ASN A 1 207 ? -15.637 -0.035 -6.061 1.00 27.77 283 ASN A CA 1
ATOM 1615 C C . ASN A 1 207 ? -15.553 0.048 -7.578 1.00 25.74 283 ASN A C 1
ATOM 1616 O O . ASN A 1 207 ? -15.809 1.103 -8.168 1.00 24.62 283 ASN A O 1
ATOM 1621 N N . LYS A 1 208 ? -15.192 -1.060 -8.217 1.00 22.31 284 LYS A N 1
ATOM 1622 C CA . LYS A 1 208 ? -14.926 -1.043 -9.639 1.00 23.51 284 LYS A CA 1
ATOM 1623 C C . LYS A 1 208 ? -15.899 -1.901 -10.438 1.00 22.18 284 LYS A C 1
ATOM 1624 O O . LYS A 1 208 ? -15.684 -2.152 -11.622 1.00 22.35 284 LYS A O 1
ATOM 1630 N N . THR A 1 209 ? -16.930 -2.424 -9.778 1.00 19.21 285 THR A N 1
ATOM 1631 C CA . THR A 1 209 ? -17.867 -3.310 -10.477 1.00 18.87 285 THR A CA 1
ATOM 1632 C C . THR A 1 209 ? -19.220 -3.208 -9.810 1.00 17.72 285 THR A C 1
ATOM 1633 O O . THR A 1 209 ? -19.366 -2.597 -8.758 1.00 18.66 285 THR A O 1
ATOM 1637 N N . ASN A 1 210 ? -20.223 -3.815 -10.429 1.00 17.99 286 ASN A N 1
ATOM 1638 C CA . ASN A 1 210 ? -21.575 -3.759 -9.900 1.00 17.11 286 ASN A CA 1
ATOM 1639 C C . ASN A 1 210 ? -21.966 -5.065 -9.202 1.00 15.87 286 ASN A C 1
ATOM 1640 O O . ASN A 1 210 ? -22.881 -5.113 -8.377 1.00 19.78 286 ASN A O 1
ATOM 1645 N N . ARG A 1 211 ? -21.314 -6.144 -9.594 1.00 15.26 287 ARG A N 1
ATOM 1646 C CA . ARG A 1 211 ? -21.636 -7.463 -9.049 1.00 14.86 287 ARG A CA 1
ATOM 1647 C C . ARG A 1 211 ? -21.248 -7.676 -7.585 1.00 14.98 287 ARG A C 1
ATOM 1648 O O . ARG A 1 211 ? -20.276 -7.097 -7.078 1.00 16.32 287 ARG A O 1
ATOM 1656 N N . PRO A 1 212 ? -22.058 -8.453 -6.851 1.00 15.14 288 PRO A N 1
ATOM 1657 C CA . PRO A 1 212 ? -21.560 -8.986 -5.595 1.00 15.53 288 PRO A CA 1
ATOM 1658 C C . PRO A 1 212 ? -20.538 -10.085 -5.915 1.00 14.29 288 PRO A C 1
ATOM 1659 O O . PRO A 1 212 ? -20.477 -10.547 -7.040 1.00 15.69 288 PRO A O 1
ATOM 1663 N N . PHE A 1 213 ? -19.674 -10.441 -4.969 1.00 12.44 289 PHE A N 1
ATOM 1664 C CA . PHE A 1 213 ? -18.769 -11.538 -5.261 1.00 12.76 289 PHE A CA 1
ATOM 1665 C C . PHE A 1 213 ? -19.522 -12.849 -5.006 1.00 13.68 289 PHE A C 1
ATOM 1666 O O . PHE A 1 213 ? -20.126 -13.015 -3.952 1.00 13.98 289 PHE A O 1
ATOM 1674 N N . ILE A 1 214 ? -19.524 -13.758 -5.966 1.00 12.54 290 ILE A N 1
ATOM 1675 C CA . ILE A 1 214 ? -20.283 -14.995 -5.811 1.00 15.97 290 ILE A CA 1
ATOM 1676 C C . ILE A 1 214 ? -19.408 -16.038 -5.095 1.00 12.55 290 ILE A C 1
ATOM 1677 O O . ILE A 1 214 ? -18.302 -16.316 -5.542 1.00 16.07 290 ILE A O 1
ATOM 1682 N N . SER A 1 215 ? -19.871 -16.578 -3.979 1.00 14.58 291 SER A N 1
ATOM 1683 C CA . SER A 1 215 ? -19.117 -17.659 -3.328 1.00 14.12 291 SER A CA 1
ATOM 1684 C C . SER A 1 215 ? -19.390 -19.007 -3.981 1.00 17.10 291 SER A C 1
ATOM 1685 O O . SER A 1 215 ? -20.547 -19.262 -4.343 1.00 17.17 291 SER A O 1
ATOM 1688 N N . GLN A 1 216 ? -18.416 -19.922 -3.906 1.00 13.17 292 GLN A N 1
ATOM 1689 C CA . GLN A 1 216 ? -18.660 -21.332 -4.243 1.00 15.31 292 GLN A CA 1
ATOM 1690 C C . GLN A 1 216 ? -19.444 -22.032 -3.137 1.00 16.44 292 GLN A C 1
ATOM 1691 O O . GLN A 1 216 ? -19.187 -21.820 -1.948 1.00 17.81 292 GLN A O 1
ATOM 1697 N N . LYS A 1 217 ? -20.479 -22.790 -3.501 1.00 16.36 293 LYS A N 1
ATOM 1698 C CA . LYS A 1 217 ? -21.143 -23.606 -2.502 1.00 17.66 293 LYS A CA 1
ATOM 1699 C C . LYS A 1 217 ? -20.677 -25.021 -2.809 1.00 17.58 293 LYS A C 1
ATOM 1700 O O . LYS A 1 217 ? -20.943 -25.559 -3.894 1.00 17.29 293 LYS A O 1
ATOM 1706 N N . ILE A 1 218 ? -19.831 -25.544 -1.927 1.00 15.93 294 ILE A N 1
ATOM 1707 C CA . ILE A 1 218 ? -19.229 -26.855 -2.152 1.00 15.68 294 ILE A CA 1
ATOM 1708 C C . ILE A 1 218 ? -19.967 -27.825 -1.221 1.00 15.98 294 ILE A C 1
ATOM 1709 O O . ILE A 1 218 ? -19.906 -27.710 -0.012 1.00 15.53 294 ILE A O 1
ATOM 1714 N N . HIS A 1 219 ? -20.776 -28.713 -1.791 1.00 16.30 295 HIS A N 1
ATOM 1715 C CA . HIS A 1 219 ? -21.681 -29.527 -0.976 1.00 18.16 295 HIS A CA 1
ATOM 1716 C C . HIS A 1 219 ? -21.277 -30.986 -0.848 1.00 15.75 295 HIS A C 1
ATOM 1717 O O . HIS A 1 219 ? -22.003 -31.785 -0.247 1.00 16.07 295 HIS A O 1
ATOM 1724 N N . PHE A 1 220 ? -20.128 -31.335 -1.407 1.00 15.53 296 PHE A N 1
ATOM 1725 C CA . PHE A 1 220 ? -19.669 -32.726 -1.383 1.00 15.69 296 PHE A CA 1
ATOM 1726 C C . PHE A 1 220 ? -18.183 -32.791 -1.056 1.00 16.66 296 PHE A C 1
ATOM 1727 O O . PHE A 1 220 ? -17.380 -32.259 -1.813 1.00 16.52 296 PHE A O 1
ATOM 1735 N N . PRO A 1 221 ? -17.833 -33.435 0.061 1.00 17.71 297 PRO A N 1
ATOM 1736 C CA . PRO A 1 221 ? -16.417 -33.687 0.347 1.00 16.37 297 PRO A CA 1
ATOM 1737 C C . PRO A 1 221 ? -15.792 -34.665 -0.626 1.00 18.29 297 PRO A C 1
ATOM 1738 O O . PRO A 1 221 ? -16.480 -35.486 -1.243 1.00 17.16 297 PRO A O 1
ATOM 1742 N N . ASP A 1 222 ? -14.472 -34.611 -0.712 1.00 16.45 298 ASP A N 1
ATOM 1743 C CA . ASP A 1 222 ? -13.709 -35.536 -1.552 1.00 16.71 298 ASP A CA 1
ATOM 1744 C C . ASP A 1 222 ? -13.359 -36.855 -0.868 1.00 15.35 298 ASP A C 1
ATOM 1745 O O . ASP A 1 222 ? -12.822 -37.770 -1.508 1.00 18.38 298 ASP A O 1
ATOM 1750 N N . PHE A 1 223 ? -13.699 -36.940 0.409 1.00 15.02 299 PHE A N 1
ATOM 1751 C CA . PHE A 1 223 ? -13.576 -38.165 1.191 1.00 16.43 299 PHE A CA 1
ATOM 1752 C C . PHE A 1 223 ? -14.288 -37.911 2.516 1.00 15.86 299 PHE A C 1
ATOM 1753 O O . PHE A 1 223 ? -14.284 -36.789 3.039 1.00 14.04 299 PHE A O 1
ATOM 1761 N N . SER A 1 224 ? -14.800 -38.973 3.136 1.00 14.67 300 SER A N 1
ATOM 1762 C CA . SER A 1 224 ? -15.460 -38.846 4.432 1.00 14.16 300 SER A CA 1
ATOM 1763 C C . SER A 1 224 ? -15.316 -40.160 5.180 1.00 17.99 300 SER A C 1
ATOM 1764 O O . SER A 1 224 ? -15.418 -41.242 4.570 1.00 18.68 300 SER A O 1
ATOM 1767 N N . THR A 1 225 ? -15.096 -40.072 6.489 1.00 14.80 301 THR A N 1
ATOM 1768 C CA . THR A 1 225 ? -15.082 -41.271 7.329 1.00 17.38 301 THR A CA 1
ATOM 1769 C C . THR A 1 225 ? -15.649 -40.979 8.704 1.00 18.20 301 THR A C 1
ATOM 1770 O O . THR A 1 225 ? -15.438 -39.894 9.260 1.00 18.49 301 THR A O 1
ATOM 1774 N N . ARG A 1 226 ? -16.365 -41.958 9.259 1.00 17.88 302 ARG A N 1
ATOM 1775 C CA . ARG A 1 226 ? -16.736 -41.953 10.670 1.00 17.74 302 ARG A CA 1
ATOM 1776 C C . ARG A 1 226 ? -16.132 -43.160 11.397 1.00 18.38 302 ARG A C 1
A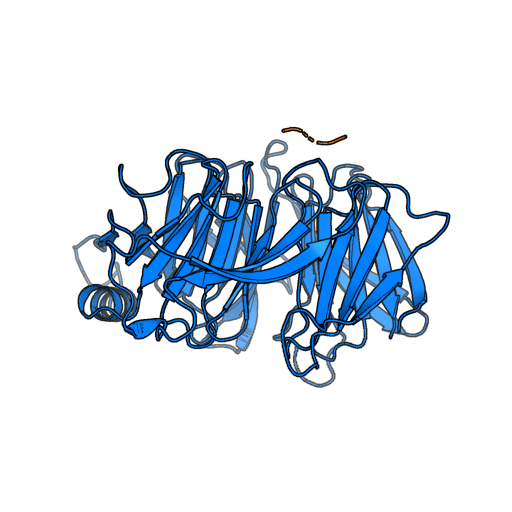TOM 1777 O O . ARG A 1 226 ? -16.609 -43.541 12.467 1.00 19.33 302 ARG A O 1
ATOM 1785 N N . ASP A 1 227 ? -15.041 -43.703 10.853 1.00 19.09 303 ASP A N 1
ATOM 1786 C CA . ASP A 1 227 ? -14.515 -44.985 11.305 1.00 22.30 303 ASP A CA 1
ATOM 1787 C C . ASP A 1 227 ? -13.256 -44.833 12.127 1.00 21.91 303 ASP A C 1
ATOM 1788 O O . ASP A 1 227 ? -12.615 -45.839 12.439 1.00 23.03 303 ASP A O 1
ATOM 1793 N N . ILE A 1 228 ? -12.890 -43.600 12.469 1.00 16.76 304 ILE A N 1
ATOM 1794 C CA . ILE A 1 228 ? -11.697 -43.362 13.289 1.00 16.77 304 ILE A CA 1
ATOM 1795 C C . ILE A 1 228 ? -11.994 -43.245 14.773 1.00 17.62 304 ILE A C 1
ATOM 1796 O O . ILE A 1 228 ? -11.338 -43.888 15.613 1.00 19.09 304 ILE A O 1
ATOM 1801 N N . HIS A 1 229 ? -12.984 -42.418 15.090 1.00 15.44 305 HIS A N 1
ATOM 1802 C CA . HIS A 1 229 ? -13.368 -42.151 16.465 1.00 16.13 305 HIS A CA 1
ATOM 1803 C C . HIS A 1 229 ? -14.831 -42.543 16.645 1.00 16.61 305 HIS A C 1
ATOM 1804 O O . HIS A 1 229 ? -15.554 -42.719 15.664 1.00 18.71 305 HIS A O 1
ATOM 1811 N N . ARG A 1 230 ? -15.263 -42.650 17.896 1.00 17.97 306 ARG A N 1
ATOM 1812 C CA . ARG A 1 230 ? -16.656 -42.946 18.190 1.00 17.58 306 ARG A CA 1
ATOM 1813 C C . ARG A 1 230 ? -17.304 -41.856 19.028 1.00 19.89 306 ARG A C 1
ATOM 1814 O O . ARG A 1 230 ? -18.275 -42.101 19.752 1.00 19.46 306 ARG A O 1
ATOM 1822 N N . ASN A 1 231 ? -16.779 -40.637 18.926 1.00 15.55 307 ASN A N 1
ATOM 1823 C CA . ASN A 1 231 ? -17.385 -39.511 19.625 1.00 16.18 307 ASN A CA 1
ATOM 1824 C C . ASN A 1 231 ? -16.949 -38.237 18.901 1.00 15.08 307 ASN A C 1
ATOM 1825 O O . ASN A 1 231 ? -16.291 -38.328 17.865 1.00 14.41 307 ASN A O 1
ATOM 1830 N N . TYR A 1 232 ? -17.221 -37.080 19.498 1.00 15.83 308 TYR A N 1
ATOM 1831 C CA . TYR A 1 232 ? -16.993 -35.815 18.802 1.00 15.62 308 TYR A CA 1
ATOM 1832 C C . TYR A 1 232 ? -15.508 -35.767 18.425 1.00 14.80 308 TYR A C 1
ATOM 1833 O O . TYR A 1 232 ? -14.654 -36.033 19.275 1.00 16.45 308 TYR A O 1
ATOM 1842 N N . VAL A 1 233 ? -15.195 -35.271 17.230 1.00 13.63 309 VAL A N 1
ATOM 1843 C CA . VAL A 1 233 ? -13.786 -35.193 16.825 1.00 12.40 309 VAL A CA 1
ATOM 1844 C C . VAL A 1 233 ? -13.399 -33.713 16.902 1.00 12.91 309 VAL A C 1
ATOM 1845 O O . VAL A 1 233 ? -14.025 -32.890 16.217 1.00 12.98 309 VAL A O 1
ATOM 1849 N N . ASP A 1 234 ? -12.463 -33.375 17.790 1.00 13.21 310 ASP A N 1
ATOM 1850 C CA . ASP A 1 234 ? -12.247 -31.966 18.168 1.00 13.95 310 ASP A CA 1
ATOM 1851 C C . ASP A 1 234 ? -10.902 -31.358 17.813 1.00 14.07 310 ASP A C 1
ATOM 1852 O O . ASP A 1 234 ? -10.690 -30.169 18.053 1.00 13.11 310 ASP A O 1
ATOM 1857 N N . CYS A 1 235 ? -10.039 -32.122 17.152 1.00 11.73 311 CYS A N 1
ATOM 1858 C CA . CYS A 1 235 ? -8.764 -31.556 16.684 1.00 12.55 311 CYS A CA 1
ATOM 1859 C C . CYS A 1 235 ? -8.186 -32.465 15.603 1.00 14.41 311 CYS A C 1
ATOM 1860 O O . CYS A 1 235 ? -8.295 -33.704 15.701 1.00 15.10 311 CYS A O 1
ATOM 1863 N N . VAL A 1 236 ? -7.733 -31.851 14.513 1.00 11.47 312 VAL A N 1
ATOM 1864 C CA . VAL A 1 236 ? -7.206 -32.577 13.358 1.00 10.29 312 VAL A CA 1
ATOM 1865 C C . VAL A 1 236 ? -5.984 -31.846 12.820 1.00 12.64 312 VAL A C 1
ATOM 1866 O O . VAL A 1 236 ? -5.978 -30.620 12.716 1.00 13.32 312 VAL A O 1
ATOM 1870 N N . ARG A 1 237 ? -4.992 -32.602 12.369 1.00 13.34 313 ARG A N 1
ATOM 1871 C CA . ARG A 1 237 ? -3.793 -31.986 11.807 1.00 12.72 313 ARG A CA 1
ATOM 1872 C C . ARG A 1 237 ? -3.222 -32.928 10.752 1.00 14.33 313 ARG A C 1
ATOM 1873 O O . ARG A 1 237 ? -3.178 -34.139 10.986 1.00 15.49 313 ARG A O 1
ATOM 1881 N N . TRP A 1 238 ? -2.783 -32.393 9.609 1.00 10.29 314 TRP A N 1
ATOM 1882 C CA . TRP A 1 238 ? -2.045 -33.203 8.638 1.00 11.63 314 TRP A CA 1
ATOM 1883 C C . TRP A 1 238 ? -0.622 -33.421 9.145 1.00 15.13 314 TRP A C 1
ATOM 1884 O O . TRP A 1 238 ? -0.020 -32.510 9.718 1.00 13.54 314 TRP A O 1
ATOM 1895 N N . LEU A 1 239 ? -0.115 -34.624 8.934 1.00 11.99 315 LEU A N 1
ATOM 1896 C CA . LEU A 1 239 ? 1.325 -34.906 9.097 1.00 14.06 315 LEU A CA 1
ATOM 1897 C C . LEU A 1 239 ? 1.796 -35.492 7.779 1.00 15.29 315 LEU A C 1
ATOM 1898 O O . LEU A 1 239 ? 1.753 -36.717 7.593 1.00 15.32 315 LEU A O 1
ATOM 1903 N N . GLY A 1 240 ? 2.195 -34.625 6.849 1.00 15.33 316 GLY A N 1
ATOM 1904 C CA . GLY A 1 240 ? 2.492 -35.076 5.495 1.00 16.44 316 GLY A CA 1
ATOM 1905 C C . GLY A 1 240 ? 1.194 -35.498 4.826 1.00 17.04 316 GLY A C 1
ATOM 1906 O O . GLY A 1 240 ? 0.245 -34.735 4.807 1.00 16.08 316 GLY A O 1
ATOM 1907 N N . ASP A 1 241 ? 1.111 -36.748 4.389 1.00 14.71 317 ASP A N 1
ATOM 1908 C CA . ASP A 1 241 ? -0.126 -37.217 3.773 1.00 15.44 317 ASP A CA 1
ATOM 1909 C C . ASP A 1 241 ? -0.959 -38.002 4.796 1.00 15.08 317 ASP A C 1
ATOM 1910 O O . ASP A 1 241 ? -1.961 -38.609 4.430 1.00 16.80 317 ASP A O 1
ATOM 1915 N N . LEU A 1 242 ? -0.468 -38.128 6.033 1.00 12.39 318 LEU A N 1
ATOM 1916 C CA . LEU A 1 242 ? -1.214 -38.794 7.089 1.00 13.07 318 LEU A CA 1
ATOM 1917 C C . LEU A 1 242 ? -2.037 -37.761 7.877 1.00 14.04 318 LEU A C 1
ATOM 1918 O O . LEU A 1 242 ? -1.802 -36.552 7.770 1.00 15.72 318 LEU A O 1
ATOM 1923 N N . ILE A 1 243 ? -2.986 -38.252 8.660 1.00 13.74 319 ILE A N 1
ATOM 1924 C CA . ILE A 1 243 ? -3.809 -37.443 9.552 1.00 13.66 319 ILE A CA 1
ATOM 1925 C C . ILE A 1 243 ? -3.546 -37.807 11.011 1.00 14.88 319 ILE A C 1
ATOM 1926 O O . ILE A 1 243 ? -3.526 -38.997 11.385 1.00 13.20 319 ILE A O 1
ATOM 1931 N N . LEU A 1 244 ? -3.458 -36.774 11.850 1.00 10.65 320 LEU A N 1
ATOM 1932 C CA . LEU A 1 244 ? -3.567 -36.959 13.293 1.00 11.28 320 LEU A CA 1
ATOM 1933 C C . LEU A 1 244 ? -4.872 -36.349 13.758 1.00 12.68 320 LEU A C 1
ATOM 1934 O O . LEU A 1 244 ? -5.132 -35.171 13.501 1.00 13.52 320 LEU A O 1
ATOM 1939 N N . SER A 1 245 ? -5.698 -37.118 14.453 1.00 11.83 321 SER A N 1
ATOM 1940 C CA . SER A 1 245 ? -6.957 -36.555 14.930 1.00 11.61 321 SER A CA 1
ATOM 1941 C C . SER A 1 245 ? -7.293 -37.116 16.312 1.00 13.77 321 SER A C 1
ATOM 1942 O O . SER A 1 245 ? -6.815 -38.205 16.665 1.00 12.44 321 SER A O 1
ATOM 1945 N N . LYS A 1 246 ? -8.026 -36.348 17.122 1.00 10.94 322 LYS A N 1
ATOM 1946 C CA . LYS A 1 246 ? -8.488 -36.827 18.414 1.00 12.46 322 LYS A CA 1
ATOM 1947 C C . LYS A 1 246 ? -9.971 -36.588 18.633 1.00 14.16 322 LYS A C 1
ATOM 1948 O O . LYS A 1 246 ? -10.605 -35.721 18.011 1.00 13.30 322 LYS A O 1
ATOM 1954 N N . SER A 1 247 ? -10.502 -37.394 19.541 1.00 14.51 323 SER A N 1
ATOM 1955 C CA . SER A 1 247 ? -11.851 -37.225 20.033 1.00 17.08 323 SER A CA 1
ATOM 1956 C C . SER A 1 247 ? -11.704 -37.019 21.540 1.00 16.02 323 SER A C 1
ATOM 1957 O O . SER A 1 247 ? -10.609 -36.693 22.014 1.00 18.80 323 SER A O 1
ATOM 1960 N N . CYS A 1 248 ? -12.770 -37.257 22.300 1.00 18.69 324 CYS A N 1
ATOM 1961 C CA . CYS A 1 248 ? -12.685 -37.188 23.756 1.00 19.25 324 CYS A CA 1
ATOM 1962 C C . CYS A 1 248 ? -12.571 -38.599 24.342 1.00 19.89 324 CYS A C 1
ATOM 1963 O O . CYS A 1 248 ? -13.152 -38.890 25.389 1.00 20.27 324 CYS A O 1
ATOM 1966 N N . GLU A 1 249 ? -11.798 -39.462 23.691 1.00 18.72 325 GLU A N 1
ATOM 1967 C CA . GLU A 1 249 ? -11.700 -40.870 24.114 1.00 18.53 325 GLU A CA 1
ATOM 1968 C C . GLU A 1 249 ? -10.256 -41.214 24.497 1.00 17.28 325 GLU A C 1
ATOM 1969 O O . GLU A 1 249 ? -9.867 -42.383 24.508 1.00 17.42 325 GLU A O 1
ATOM 1975 N N . ASN A 1 250 ? -9.486 -40.194 24.879 1.00 14.31 326 ASN A N 1
ATOM 1976 C CA . ASN A 1 250 ? -8.132 -40.370 25.439 1.00 15.00 326 ASN A CA 1
ATOM 1977 C C . ASN A 1 250 ? -7.158 -40.991 24.438 1.00 16.39 326 ASN A C 1
ATOM 1978 O O . ASN A 1 250 ? -6.309 -41.821 24.803 1.00 14.58 326 ASN A O 1
ATOM 1983 N N . ALA A 1 251 ? -7.295 -40.614 23.169 1.00 14.12 327 ALA A N 1
ATOM 1984 C CA . ALA A 1 251 ? -6.354 -41.068 22.135 1.00 13.93 327 ALA A CA 1
ATOM 1985 C C . ALA A 1 251 ? -6.268 -40.066 20.997 1.00 14.19 327 ALA A C 1
ATOM 1986 O O . ALA A 1 251 ? -7.281 -39.519 20.551 1.00 14.65 327 ALA A O 1
ATOM 1988 N N . ILE A 1 252 ? -5.058 -39.902 20.483 1.00 14.49 328 ILE A N 1
ATOM 1989 C CA . ILE A 1 252 ? -4.844 -39.337 19.162 1.00 13.62 328 ILE A CA 1
ATOM 1990 C C . ILE A 1 252 ? -4.562 -40.486 18.203 1.00 14.01 328 ILE A C 1
ATOM 1991 O O . ILE A 1 252 ? -3.692 -41.317 18.458 1.00 14.71 328 ILE A O 1
ATOM 1996 N N . VAL A 1 253 ? -5.290 -40.525 17.100 1.00 13.13 329 VAL A N 1
ATOM 1997 C CA . VAL A 1 253 ? -5.130 -41.613 16.143 1.00 13.23 329 VAL A CA 1
ATOM 1998 C C . VAL A 1 253 ? -4.365 -41.065 14.929 1.00 13.98 329 VAL A C 1
ATOM 1999 O O . VAL A 1 253 ? -4.653 -39.965 14.430 1.00 13.75 329 VAL A O 1
ATOM 2003 N N . CYS A 1 254 ? -3.361 -41.804 14.486 1.00 11.66 330 CYS A N 1
ATOM 2004 C CA . CYS A 1 254 ? -2.709 -41.493 13.227 1.00 12.35 330 CYS A CA 1
ATOM 2005 C C . CYS A 1 254 ? -3.250 -42.404 12.134 1.00 14.58 330 CYS A C 1
ATOM 2006 O O . CYS A 1 254 ? -3.154 -43.629 12.220 1.00 15.03 330 CYS A O 1
ATOM 2009 N N . TRP A 1 255 ? -3.788 -41.822 11.074 1.00 13.61 331 TRP A N 1
ATOM 2010 C CA . TRP A 1 255 ? -4.457 -42.643 10.049 1.00 11.92 331 TRP A CA 1
ATOM 2011 C C . TRP A 1 255 ? -4.355 -42.029 8.662 1.00 13.86 331 TRP A C 1
ATOM 2012 O O . TRP A 1 255 ? -3.943 -40.864 8.517 1.00 13.26 331 TRP A O 1
ATOM 2023 N N . LYS A 1 256 ? -4.744 -42.790 7.635 1.00 13.06 332 LYS A N 1
ATOM 2024 C CA . LYS A 1 256 ? -4.848 -42.235 6.280 1.00 14.42 332 LYS A CA 1
ATOM 2025 C C . LYS A 1 256 ? -6.072 -42.809 5.567 1.00 16.37 332 LYS A C 1
ATOM 2026 O O . LYS A 1 256 ? -6.529 -43.930 5.862 1.00 14.95 332 LYS A O 1
ATOM 2032 N N . PRO A 1 257 ? -6.626 -42.028 4.634 1.00 16.15 333 PRO A N 1
ATOM 2033 C CA . PRO A 1 257 ? -7.681 -42.572 3.779 1.00 16.37 333 PRO A CA 1
ATOM 2034 C C . PRO A 1 257 ? -7.149 -43.695 2.904 1.00 16.38 333 PRO A C 1
ATOM 2035 O O . PRO A 1 257 ? -5.996 -43.654 2.466 1.00 17.77 333 PRO A O 1
ATOM 2039 N N . GLY A 1 258 ? -8.013 -44.663 2.628 1.00 17.99 334 GLY A N 1
ATOM 2040 C CA . GLY A 1 258 ? -7.712 -45.759 1.714 1.00 20.94 334 GLY A CA 1
ATOM 2041 C C . GLY A 1 258 ? -6.899 -46.842 2.397 1.00 21.71 334 GLY A C 1
ATOM 2042 O O . GLY A 1 258 ? -6.800 -46.881 3.622 1.00 20.57 334 GLY A O 1
ATOM 2043 N N . LYS A 1 259 ? -6.322 -47.724 1.588 1.00 22.12 335 LYS A N 1
ATOM 2044 C CA . LYS A 1 259 ? -5.454 -48.798 2.048 1.00 23.59 335 LYS A CA 1
ATOM 2045 C C . LYS A 1 259 ? -4.000 -48.340 2.163 1.00 22.61 335 LYS A C 1
ATOM 2046 O O . LYS A 1 259 ? -3.648 -47.213 1.811 1.00 19.72 335 LYS A O 1
ATOM 2052 N N . MET A 1 260 ? -3.138 -49.203 2.681 1.00 22.94 336 MET A N 1
ATOM 2053 C CA . MET A 1 260 ? -1.820 -48.754 3.128 1.00 26.14 336 MET A CA 1
ATOM 2054 C C . MET A 1 260 ? -1.053 -48.107 1.980 1.00 27.39 336 MET A C 1
ATOM 2055 O O . MET A 1 260 ? -0.370 -47.097 2.150 1.00 27.95 336 MET A O 1
ATOM 2060 N N . GLU A 1 261 ? -1.245 -48.662 0.791 1.00 28.51 337 GLU A N 1
ATOM 2061 C CA . GLU A 1 261 ? -0.471 -48.287 -0.384 1.00 31.19 337 GLU A CA 1
ATOM 2062 C C . GLU A 1 261 ? -1.087 -47.124 -1.167 1.00 31.24 337 GLU A C 1
ATOM 2063 O O . GLU A 1 261 ? -0.480 -46.658 -2.135 1.00 31.70 337 GLU A O 1
ATOM 2069 N N . ASP A 1 262 ? -2.281 -46.675 -0.772 1.00 27.95 338 ASP A N 1
ATOM 2070 C CA . ASP A 1 262 ? -3.050 -45.695 -1.552 1.00 26.88 338 ASP A CA 1
ATOM 2071 C C . ASP A 1 262 ? -2.512 -44.264 -1.424 1.00 27.30 338 ASP A C 1
ATOM 2072 O O . ASP A 1 262 ? -2.384 -43.728 -0.317 1.00 24.65 338 ASP A O 1
ATOM 2077 N N . ASP A 1 263 ? -2.204 -43.654 -2.567 1.00 25.67 339 ASP A N 1
ATOM 2078 C CA . ASP A 1 263 ? -1.795 -42.252 -2.653 1.00 26.29 339 ASP A CA 1
ATOM 2079 C C . ASP A 1 263 ? -2.963 -41.342 -2.272 1.00 22.99 339 ASP A C 1
ATOM 2080 O O . ASP A 1 263 ? -4.050 -41.468 -2.842 1.00 20.55 339 ASP A O 1
ATOM 2085 N N . ILE A 1 264 ? -2.726 -40.375 -1.386 1.00 21.87 340 ILE A N 1
ATOM 2086 C CA . ILE A 1 264 ? -3.789 -39.453 -0.980 1.00 21.03 340 ILE A CA 1
ATOM 2087 C C . ILE A 1 264 ? -4.457 -38.764 -2.186 1.00 21.71 340 ILE A C 1
ATOM 2088 O O . ILE A 1 264 ? -5.644 -38.437 -2.138 1.00 22.14 340 ILE A O 1
ATOM 2093 N N . ASP A 1 265 ? -3.683 -38.452 -3.222 1.00 22.87 341 ASP A N 1
ATOM 2094 C CA . ASP A 1 265 ? -4.232 -37.733 -4.368 1.00 25.91 341 ASP A CA 1
ATOM 2095 C C . ASP A 1 265 ? -4.961 -38.604 -5.393 1.00 27.93 341 ASP A C 1
ATOM 2096 O O . ASP A 1 265 ? -5.528 -38.085 -6.352 1.00 26.50 341 ASP A O 1
ATOM 2101 N N . LYS A 1 266 ? -4.990 -39.911 -5.145 1.00 26.94 342 LYS A N 1
ATOM 2102 C CA . LYS A 1 266 ? -5.773 -40.837 -5.952 1.00 29.96 342 LYS A CA 1
ATOM 2103 C C . LYS A 1 266 ? -7.075 -41.272 -5.267 1.00 30.23 342 LYS A C 1
ATOM 2104 O O . LYS A 1 266 ? -7.865 -42.020 -5.852 1.00 28.69 342 LYS A O 1
ATOM 2110 N N . ILE A 1 267 ? -7.267 -40.865 -4.011 1.00 28.52 343 ILE A N 1
ATOM 2111 C CA . ILE A 1 267 ? -8.460 -41.243 -3.235 1.00 27.11 343 ILE A CA 1
ATOM 2112 C C . ILE A 1 267 ? -9.668 -40.580 -3.890 1.00 28.88 343 ILE A C 1
ATOM 2113 O O . ILE A 1 267 ? -9.643 -39.379 -4.157 1.00 28.18 343 ILE A O 1
ATOM 2118 N N . LYS A 1 268 ? -10.732 -41.352 -4.089 1.00 29.94 344 LYS A N 1
ATOM 2119 C CA . LYS A 1 268 ? -11.998 -40.840 -4.625 1.00 29.99 344 LYS A CA 1
ATOM 2120 C C . LYS A 1 268 ? -13.044 -40.679 -3.529 1.00 28.25 344 LYS A C 1
ATOM 2121 O O . LYS A 1 268 ? -12.955 -41.332 -2.483 1.00 26.98 344 LYS A O 1
ATOM 2127 N N . PRO A 1 269 ? -14.120 -39.925 -3.818 1.00 28.05 345 PRO A N 1
ATOM 2128 C CA . PRO A 1 269 ? -15.150 -39.620 -2.835 1.00 27.48 345 PRO A CA 1
ATOM 2129 C C . PRO A 1 269 ? -15.827 -40.846 -2.264 1.00 28.35 345 PRO A C 1
ATOM 2130 O O . PRO A 1 269 ? -16.325 -40.781 -1.153 1.00 29.52 345 PRO A O 1
ATOM 2134 N N . SER A 1 270 ? -15.891 -41.932 -3.034 1.00 26.64 346 SER A N 1
ATOM 2135 C CA . SER A 1 270 ? -16.550 -43.153 -2.591 1.00 27.06 346 SER A CA 1
ATOM 2136 C C . SER A 1 270 ? -15.663 -44.074 -1.745 1.00 27.40 346 SER A C 1
ATOM 2137 O O . SER A 1 270 ? -16.119 -45.143 -1.335 1.00 26.28 346 SER A O 1
ATOM 2140 N N . GLU A 1 271 ? -14.388 -43.726 -1.577 1.00 24.44 347 GLU A N 1
ATOM 2141 C CA . GLU A 1 271 ? -13.452 -44.550 -0.799 1.00 23.31 347 GLU A CA 1
ATOM 2142 C C . GLU A 1 271 ? -14.008 -44.947 0.575 1.00 24.02 347 GLU A C 1
ATOM 2143 O O . GLU A 1 271 ? -14.469 -44.104 1.344 1.00 22.23 347 GLU A O 1
ATOM 2149 N N . SER A 1 272 ? -14.022 -46.252 0.848 1.00 22.11 348 SER A N 1
ATOM 2150 C CA . SER A 1 272 ? -14.701 -46.817 1.996 1.00 24.93 348 SER A CA 1
ATOM 2151 C C . SER A 1 272 ? -13.711 -47.200 3.084 1.00 23.49 348 SER A C 1
ATOM 2152 O O . SER 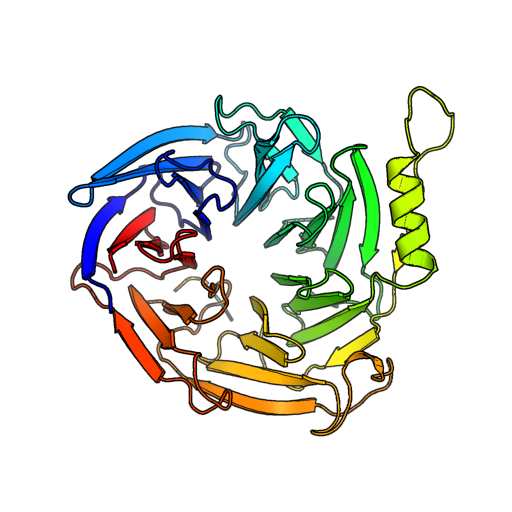A 1 272 ? -14.121 -47.520 4.192 1.00 23.39 348 SER A O 1
ATOM 2155 N N . ASN A 1 273 ? -12.429 -47.275 2.742 1.00 20.84 349 ASN A N 1
ATOM 2156 C CA . ASN A 1 273 ? -11.449 -47.770 3.713 1.00 21.07 349 ASN A CA 1
ATOM 2157 C C . ASN A 1 273 ? -10.637 -46.640 4.345 1.00 19.51 349 ASN A C 1
ATOM 2158 O O . ASN A 1 273 ? -10.391 -45.624 3.700 1.00 18.68 349 ASN A O 1
ATOM 2163 N N . VAL A 1 274 ? -10.080 -46.941 5.512 1.00 18.01 350 VAL A N 1
ATOM 2164 C CA . VAL A 1 274 ? -9.008 -46.157 6.131 1.00 18.26 350 VAL A CA 1
ATOM 2165 C C . VAL A 1 274 ? -7.964 -47.117 6.674 1.00 18.17 350 VAL A C 1
ATOM 2166 O O . VAL A 1 274 ? -8.265 -48.305 6.891 1.00 17.65 350 VAL A O 1
ATOM 2170 N N . THR A 1 275 ? -6.774 -46.590 6.955 1.00 14.86 351 THR A N 1
ATOM 2171 C CA . THR A 1 275 ? -5.682 -47.401 7.491 1.00 16.00 351 THR A CA 1
ATOM 2172 C C . THR A 1 275 ? -5.179 -46.734 8.769 1.00 17.99 351 THR A C 1
ATOM 2173 O O . THR A 1 275 ? -4.858 -45.549 8.738 1.00 17.05 351 THR A O 1
ATOM 2177 N N . ILE A 1 276 ? -5.168 -47.452 9.893 1.00 14.61 352 ILE A N 1
ATOM 2178 C CA . ILE A 1 276 ? -4.670 -46.862 11.148 1.00 17.12 352 ILE A CA 1
ATOM 2179 C C . ILE A 1 276 ? -3.181 -47.173 11.287 1.00 17.90 352 ILE A C 1
ATOM 2180 O O . ILE A 1 276 ? -2.808 -48.343 11.287 1.00 15.88 352 ILE A O 1
ATOM 2185 N N . LEU A 1 277 ? -2.346 -46.141 11.414 1.00 15.60 353 LEU A N 1
ATOM 2186 C CA . LEU A 1 277 ? -0.890 -46.287 11.473 1.00 16.39 353 LEU A CA 1
ATOM 2187 C C . LEU A 1 277 ? -0.376 -46.247 12.896 1.00 15.20 353 LEU A C 1
ATOM 2188 O O . LEU A 1 277 ? 0.808 -46.501 13.144 1.00 16.54 353 LEU A O 1
ATOM 2193 N N . GLY A 1 278 ? -1.266 -45.948 13.840 1.00 14.61 354 GLY A N 1
ATOM 2194 C CA . GLY A 1 278 ? -0.814 -45.786 15.223 1.00 14.34 354 GLY A CA 1
ATOM 2195 C C . GLY A 1 278 ? -1.828 -45.052 16.077 1.00 14.62 354 GLY A C 1
ATOM 2196 O O . GLY A 1 278 ? -2.774 -44.461 15.572 1.00 14.38 354 GLY A O 1
ATOM 2197 N N . ARG A 1 279 ? -1.674 -45.169 17.388 1.00 13.76 355 ARG A N 1
ATOM 2198 C CA . ARG A 1 279 ? -2.563 -44.455 18.288 1.00 13.00 355 ARG A CA 1
ATOM 2199 C C . ARG A 1 279 ? -1.814 -44.094 19.549 1.00 14.73 355 ARG A C 1
ATOM 2200 O O . ARG A 1 279 ? -1.107 -44.938 20.111 1.00 15.47 355 ARG A O 1
ATOM 2208 N N . PHE A 1 280 ? -1.842 -42.814 19.908 1.00 14.04 356 PHE A N 1
ATOM 2209 C CA . PHE A 1 280 ? -1.169 -42.333 21.103 1.00 14.65 356 PHE A CA 1
ATOM 2210 C C . PHE A 1 280 ? -2.180 -42.164 22.231 1.00 14.59 356 PHE A C 1
ATOM 2211 O O . PHE A 1 280 ? -3.003 -41.268 22.192 1.00 14.82 356 PHE A O 1
ATOM 2219 N N . ASP A 1 281 ? -2.145 -43.059 23.209 1.00 13.04 357 ASP A N 1
ATOM 2220 C CA . ASP A 1 281 ? -3.087 -42.995 24.305 1.00 13.46 357 ASP A CA 1
ATOM 2221 C C . ASP A 1 281 ? -2.541 -42.086 25.411 1.00 13.19 357 ASP A C 1
ATOM 2222 O O . ASP A 1 281 ? -1.331 -41.873 25.538 1.00 14.16 357 ASP A O 1
ATOM 2227 N N . TYR A 1 282 ? -3.448 -41.563 26.228 1.00 14.51 358 TYR A N 1
ATOM 2228 C CA . TYR A 1 282 ? -3.093 -40.762 27.407 1.00 14.67 358 TYR A CA 1
ATOM 2229 C C . TYR A 1 282 ? -4.311 -40.830 28.342 1.00 13.95 358 TYR A C 1
ATOM 2230 O O . TYR A 1 282 ? -5.207 -41.648 28.127 1.00 16.47 358 TYR A O 1
ATOM 2239 N N . SER A 1 283 ? -4.316 -40.065 29.426 1.00 14.99 359 SER A N 1
ATOM 2240 C CA . SER A 1 283 ? -5.340 -40.258 30.441 1.00 17.36 359 SER A CA 1
ATOM 2241 C C . SER A 1 283 ? -6.117 -38.977 30.711 1.00 16.05 359 SER A C 1
ATOM 2242 O O . SER A 1 283 ? -5.608 -37.886 30.471 1.00 14.67 359 SER A O 1
ATOM 2245 N N . GLN A 1 284 ? -7.332 -39.130 31.230 1.00 16.95 360 GLN A N 1
ATOM 2246 C CA . GLN A 1 284 ? -8.102 -38.011 31.777 1.00 16.96 360 GLN A CA 1
ATOM 2247 C C . GLN A 1 284 ? -8.227 -36.842 30.804 1.00 17.49 360 GLN A C 1
ATOM 2248 O O . GLN A 1 284 ? -8.029 -35.675 31.177 1.00 16.78 360 GLN A O 1
ATOM 2254 N N . CYS A 1 285 ? -8.784 -37.146 29.636 1.00 16.89 361 CYS A N 1
ATOM 2255 C CA . CYS A 1 285 ? -9.159 -36.109 28.677 1.00 18.86 361 CYS A CA 1
ATOM 2256 C C . CYS A 1 285 ? -10.460 -36.526 27.978 1.00 22.29 361 CYS A C 1
ATOM 2257 O O . CYS A 1 285 ? -10.474 -36.855 26.785 1.00 22.88 361 CYS A O 1
ATOM 2260 N N . ASP A 1 286 ? -11.526 -36.527 28.779 1.00 21.29 362 ASP A N 1
ATOM 2261 C CA . ASP A 1 286 ? -12.869 -37.044 28.485 1.00 22.45 362 ASP A CA 1
ATOM 2262 C C . ASP A 1 286 ? -13.820 -35.922 28.090 1.00 20.64 362 ASP A C 1
ATOM 2263 O O . ASP A 1 286 ? -14.984 -36.186 27.788 1.00 19.28 362 ASP A O 1
ATOM 2268 N N . ILE A 1 287 ? -13.374 -34.677 28.220 1.00 17.14 363 ILE A N 1
ATOM 2269 C CA . ILE A 1 287 ? -14.202 -33.548 27.829 1.00 17.55 363 ILE A CA 1
ATOM 2270 C C . ILE A 1 287 ? -13.762 -33.117 26.432 1.00 17.50 363 ILE A C 1
ATOM 2271 O O . ILE A 1 287 ? -12.628 -33.388 26.021 1.00 16.65 363 ILE A O 1
ATOM 2276 N N . TRP A 1 288 ? -14.676 -32.514 25.680 1.00 16.49 364 TRP A N 1
ATOM 2277 C CA . TRP A 1 288 ? -14.357 -32.061 24.330 1.00 15.72 364 TRP A CA 1
ATOM 2278 C C . TRP A 1 288 ? -13.910 -30.602 24.261 1.00 15.41 364 TRP A C 1
ATOM 2279 O O . TRP A 1 288 ? -14.113 -29.847 25.203 1.00 15.57 364 TRP A O 1
ATOM 2290 N N . TYR A 1 289 ? -13.298 -30.233 23.137 1.00 13.88 365 TYR A N 1
ATOM 2291 C CA . TYR A 1 289 ? -12.652 -28.928 22.925 1.00 13.61 365 TYR A CA 1
ATOM 2292 C C . TYR A 1 289 ? -11.299 -28.865 23.660 1.00 13.22 365 TYR A C 1
ATOM 2293 O O . TYR A 1 289 ? -11.074 -28.029 24.538 1.00 13.63 365 TYR A O 1
ATOM 2302 N N . MET A 1 290 ? -10.433 -29.824 23.339 1.00 12.97 366 MET A N 1
ATOM 2303 C CA . MET A 1 290 ? -9.113 -29.941 23.968 1.00 14.13 366 MET A CA 1
ATOM 2304 C C . MET A 1 290 ? -8.155 -30.176 22.806 1.00 14.26 366 MET A C 1
ATOM 2305 O O . MET A 1 290 ? -8.251 -31.194 22.102 1.00 15.61 366 MET A O 1
ATOM 2310 N N . ARG A 1 291 ? -7.337 -29.179 22.497 1.00 11.38 367 ARG A N 1
ATOM 2311 C CA . ARG A 1 291 ? -6.624 -29.187 21.233 1.00 11.95 367 ARG A CA 1
ATOM 2312 C C . ARG A 1 291 ? -5.145 -29.457 21.444 1.00 12.54 367 ARG A C 1
ATOM 2313 O O . ARG A 1 291 ? -4.528 -28.924 22.362 1.00 16.97 367 ARG A O 1
ATOM 2321 N N . PHE A 1 292 ? -4.577 -30.245 20.544 1.00 14.27 368 PHE A N 1
ATOM 2322 C CA . PHE A 1 292 ? -3.140 -30.469 20.566 1.00 13.98 368 PHE A CA 1
ATOM 2323 C C . PHE A 1 292 ? -2.461 -29.491 19.601 1.00 13.69 368 PHE A C 1
ATOM 2324 O O . PHE A 1 292 ? -3.131 -28.862 18.769 1.00 13.87 368 PHE A O 1
ATOM 2332 N N . SER A 1 293 ? -1.157 -29.273 19.767 1.00 13.03 369 SER A N 1
ATOM 2333 C CA . SER A 1 293 ? -0.433 -28.446 18.791 1.00 12.73 369 SER A CA 1
ATOM 2334 C C . SER A 1 293 ? 0.870 -29.127 18.391 1.00 13.67 369 SER A C 1
ATOM 2335 O O . SER A 1 293 ? 1.389 -29.971 19.138 1.00 13.53 369 SER A O 1
ATOM 2338 N N . MET A 1 294 ? 1.466 -28.676 17.288 1.00 13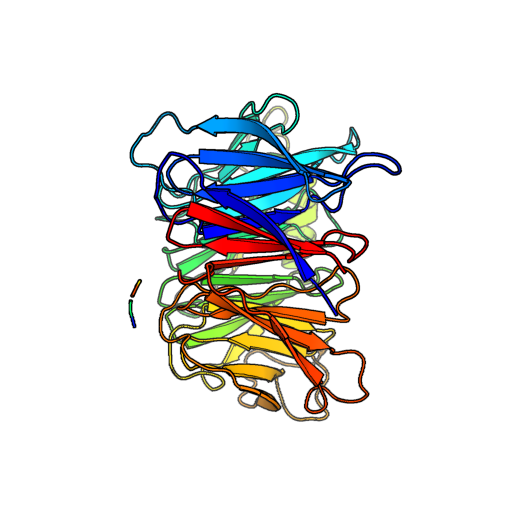.04 370 MET A N 1
ATOM 2339 C CA . MET A 1 294 ? 2.786 -29.135 16.891 1.00 12.82 370 MET A CA 1
ATOM 2340 C C . MET A 1 294 ? 3.770 -27.991 16.738 1.00 14.05 370 MET A C 1
ATOM 2341 O O . MET A 1 294 ? 3.376 -26.819 16.614 1.00 14.93 370 MET A O 1
ATOM 2346 N N . ASP A 1 295 ? 5.050 -28.314 16.832 1.00 13.09 371 ASP A N 1
ATOM 2347 C CA . ASP A 1 295 ? 6.076 -27.309 16.595 1.00 12.87 371 ASP A CA 1
ATOM 2348 C C . ASP A 1 295 ? 6.111 -26.979 15.098 1.00 14.13 371 ASP A C 1
ATOM 2349 O O . ASP A 1 295 ? 5.483 -27.652 14.262 1.00 13.27 371 ASP A O 1
ATOM 2354 N N . PHE A 1 296 ? 6.915 -25.969 14.757 1.00 12.87 372 PHE A N 1
ATOM 2355 C CA . PHE A 1 296 ? 6.929 -25.490 13.372 1.00 14.27 372 PHE A CA 1
ATOM 2356 C C . PHE A 1 296 ? 7.342 -26.618 12.402 1.00 12.78 372 PHE A C 1
ATOM 2357 O O . PHE A 1 296 ? 6.798 -26.729 11.296 1.00 13.65 372 PHE A O 1
ATOM 2365 N N . TRP A 1 297 ? 8.348 -27.398 12.792 1.00 14.08 373 TRP A N 1
ATOM 2366 C CA . TRP A 1 297 ? 8.905 -28.437 11.918 1.00 13.90 373 TRP A CA 1
ATOM 2367 C C . TRP A 1 297 ? 8.102 -29.735 11.934 1.00 16.21 373 TRP A C 1
ATOM 2368 O O . TRP A 1 297 ? 8.361 -30.616 11.114 1.00 16.63 373 TRP A O 1
ATOM 2379 N N . GLN A 1 298 ? 7.097 -29.818 12.808 1.00 12.67 374 GLN A N 1
ATOM 2380 C CA . GLN A 1 298 ? 6.307 -31.047 13.017 1.00 11.44 374 GLN A CA 1
ATOM 2381 C C . GLN A 1 298 ? 7.158 -32.222 13.491 1.00 12.55 374 GLN A C 1
ATOM 2382 O O . GLN A 1 298 ? 6.892 -33.378 13.145 1.00 13.69 374 GLN A O 1
ATOM 2388 N N . LYS A 1 299 ? 8.151 -31.910 14.316 1.00 11.10 375 LYS A N 1
ATOM 2389 C CA . LYS A 1 299 ? 8.924 -32.943 15.017 1.00 12.08 375 LYS A CA 1
ATOM 2390 C C . LYS A 1 299 ? 8.224 -33.366 16.311 1.00 15.09 375 LYS A C 1
ATOM 2391 O O . LYS A 1 299 ? 8.517 -34.435 16.850 1.00 15.01 375 LYS A O 1
ATOM 2397 N N . MET A 1 300 ? 7.383 -32.497 16.865 1.00 12.87 376 MET A N 1
ATOM 2398 C CA . MET A 1 300 ? 6.761 -32.814 18.140 1.00 15.66 376 MET A CA 1
ATOM 2399 C C . MET A 1 300 ? 5.309 -32.375 18.244 1.00 15.84 376 MET A C 1
ATOM 2400 O O . MET A 1 300 ? 4.870 -31.489 17.508 1.00 14.42 376 MET A O 1
ATOM 2405 N N . LEU A 1 301 ? 4.613 -32.973 19.212 1.00 13.84 377 LEU A N 1
ATOM 2406 C CA . LEU A 1 301 ? 3.181 -32.740 19.397 1.00 15.19 377 LEU A CA 1
ATOM 2407 C C . LEU A 1 301 ? 2.882 -32.652 20.902 1.00 15.95 377 LEU A C 1
ATOM 2408 O O . LEU A 1 301 ? 3.343 -33.487 21.688 1.00 13.90 377 LEU A O 1
ATOM 2413 N N . ALA A 1 302 ? 2.104 -31.648 21.306 1.00 14.01 378 ALA A N 1
ATOM 2414 C CA . ALA A 1 302 ? 1.854 -31.440 22.720 1.00 12.61 378 ALA A CA 1
ATOM 2415 C C . ALA A 1 302 ? 0.348 -31.365 22.936 1.00 13.67 378 ALA A C 1
ATOM 2416 O O . ALA A 1 302 ? -0.350 -30.728 22.155 1.00 14.23 378 ALA A O 1
ATOM 2418 N N . LEU A 1 303 ? -0.133 -31.998 24.009 1.00 12.52 379 LEU A N 1
ATOM 2419 C CA . LEU A 1 303 ? -1.550 -31.981 24.359 1.00 11.40 379 LEU A CA 1
ATOM 2420 C C . LEU A 1 303 ? -1.642 -31.926 25.877 1.00 11.79 379 LEU A C 1
ATOM 2421 O O . LEU A 1 303 ? -0.972 -32.689 26.574 1.00 12.52 379 LEU A O 1
ATOM 2426 N N . GLY A 1 304 ? -2.524 -31.080 26.399 1.00 12.48 380 GLY A N 1
ATOM 2427 C CA . GLY A 1 304 ? -2.806 -31.100 27.824 1.00 11.05 380 GLY A CA 1
ATOM 2428 C C . GLY A 1 304 ? -4.081 -31.876 28.089 1.00 15.03 380 GLY A C 1
ATOM 2429 O O . GLY A 1 304 ? -4.924 -32.002 27.194 1.00 14.98 380 GLY A O 1
ATOM 2430 N N . ASN A 1 305 ? -4.247 -32.349 29.325 1.00 13.85 381 ASN A N 1
ATOM 2431 C CA . ASN A 1 305 ? -5.453 -33.064 29.698 1.00 17.10 381 ASN A CA 1
ATOM 2432 C C . ASN A 1 305 ? -6.310 -32.268 30.694 1.00 15.81 381 ASN A C 1
ATOM 2433 O O . ASN A 1 305 ? -6.020 -31.100 30.990 1.00 15.81 381 ASN A O 1
ATOM 2438 N N . GLN A 1 306 ? -7.353 -32.898 31.229 1.00 17.36 382 GLN A N 1
ATOM 2439 C CA . GLN A 1 306 ? -8.356 -32.133 31.967 1.00 17.93 382 GLN A CA 1
ATOM 2440 C C . GLN A 1 306 ? -7.963 -31.889 33.435 1.00 18.28 382 GLN A C 1
ATOM 2441 O O . GLN A 1 306 ? -8.659 -31.147 34.138 1.00 17.51 382 GLN A O 1
ATOM 2447 N N . VAL A 1 307 ? -6.806 -32.402 33.848 1.00 16.62 383 VAL A N 1
ATOM 2448 C CA . VAL A 1 307 ? -6.265 -32.169 35.189 1.00 17.88 383 VAL A CA 1
ATOM 2449 C C . VAL A 1 307 ? -4.883 -31.520 35.206 1.00 18.45 383 VAL A C 1
ATOM 2450 O O . VAL A 1 307 ? -4.141 -31.662 36.180 1.00 19.49 383 VAL A O 1
ATOM 2454 N N . GLY A 1 308 ? -4.487 -30.936 34.076 1.00 17.20 384 GLY A N 1
ATOM 2455 C CA . GLY A 1 308 ? -3.292 -30.106 34.017 1.00 16.20 384 GLY A CA 1
ATOM 2456 C C . GLY A 1 308 ? -1.992 -30.824 33.748 1.00 17.06 384 GLY A C 1
ATOM 2457 O O . GLY A 1 308 ? -0.925 -30.269 33.970 1.00 18.53 384 GLY A O 1
ATOM 2458 N N . LYS A 1 309 ? -2.075 -32.034 33.212 1.00 16.02 385 LYS A N 1
ATOM 2459 C CA . LYS A 1 309 ? -0.877 -32.745 32.793 1.00 14.46 385 LYS A CA 1
ATOM 2460 C C . LYS A 1 309 ? -0.636 -32.514 31.296 1.00 15.32 385 LYS A C 1
ATOM 2461 O O . LYS A 1 309 ? -1.582 -32.512 30.505 1.00 16.52 385 LYS A O 1
ATOM 2467 N N . LEU A 1 310 ? 0.625 -32.333 30.913 1.00 14.06 386 LEU A N 1
ATOM 2468 C CA . LEU A 1 310 ? 0.982 -32.136 29.511 1.00 14.47 386 LEU A CA 1
ATOM 2469 C C . LEU A 1 310 ? 1.652 -33.377 28.997 1.00 15.50 386 LEU A C 1
ATOM 2470 O O . LEU A 1 310 ? 2.583 -33.882 29.643 1.00 17.38 386 LEU A O 1
ATOM 2475 N N . TYR A 1 311 ? 1.244 -33.803 27.804 1.00 13.44 387 TYR A N 1
ATOM 2476 C CA . TYR A 1 311 ? 1.904 -34.897 27.113 1.00 15.23 387 TYR A CA 1
ATOM 2477 C C . TYR A 1 311 ? 2.636 -34.338 25.899 1.00 17.12 387 TYR A C 1
ATOM 2478 O O . TYR A 1 311 ? 2.073 -33.538 25.149 1.00 17.55 387 TYR A O 1
ATOM 2487 N N . VAL A 1 312 ? 3.902 -34.707 25.718 1.00 15.32 388 VAL A N 1
ATOM 2488 C CA . VAL A 1 312 ? 4.619 -34.262 24.523 1.00 14.44 388 VAL A CA 1
ATOM 2489 C C . VAL A 1 312 ? 5.172 -35.488 23.806 1.00 14.84 388 VAL A C 1
ATOM 2490 O O . VAL A 1 312 ? 5.906 -36.275 24.437 1.00 16.49 388 VAL A O 1
ATOM 2494 N N . TRP A 1 313 ? 4.763 -35.689 22.557 1.00 11.75 389 TRP A N 1
ATOM 2495 C CA . TRP A 1 313 ? 5.310 -36.798 21.746 1.00 12.07 389 TRP A CA 1
ATOM 2496 C C . TRP A 1 313 ? 6.381 -36.321 20.750 1.00 14.58 389 TRP A C 1
ATOM 2497 O O . TRP A 1 313 ? 6.175 -35.375 19.982 1.00 14.57 389 TRP A O 1
ATOM 2508 N N . ASP A 1 314 ? 7.505 -37.032 20.740 1.00 13.73 390 ASP A N 1
ATOM 2509 C CA . ASP A 1 314 ? 8.581 -36.875 19.765 1.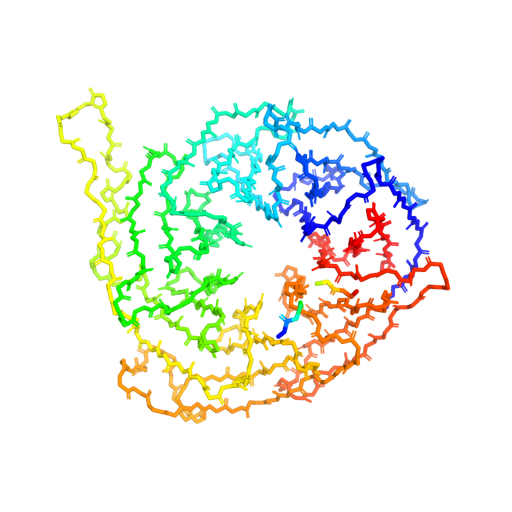00 16.25 390 ASP A CA 1
ATOM 2510 C C . ASP A 1 314 ? 8.244 -37.720 18.530 1.00 16.35 390 ASP A C 1
ATOM 2511 O O . ASP A 1 314 ? 8.207 -38.967 18.592 1.00 14.99 390 ASP A O 1
ATOM 2516 N N . LEU A 1 315 ? 7.972 -37.045 17.413 1.00 13.88 391 LEU A N 1
ATOM 2517 C CA . LEU A 1 315 ? 7.598 -37.710 16.164 1.00 14.85 391 LEU A CA 1
ATOM 2518 C C . LEU A 1 315 ? 8.751 -37.901 15.192 1.00 15.21 391 LEU A C 1
ATOM 2519 O O . LEU A 1 315 ? 8.550 -38.350 14.064 1.00 16.08 391 LEU A O 1
ATOM 2524 N N . GLU A 1 316 ? 9.949 -37.557 15.645 1.00 16.09 392 GLU A N 1
ATOM 2525 C CA . GLU A 1 316 ? 11.159 -37.745 14.874 1.00 15.74 392 GLU A CA 1
ATOM 2526 C C . GLU A 1 316 ? 11.631 -39.207 14.960 1.00 15.97 392 GLU A C 1
ATOM 2527 O O . GLU A 1 316 ? 12.701 -39.498 15.498 1.00 16.92 392 GLU A O 1
ATOM 2533 N N . VAL A 1 317 ? 10.815 -40.109 14.433 1.00 14.14 393 VAL A N 1
ATOM 2534 C CA . VAL A 1 317 ? 11.066 -41.552 14.478 1.00 17.18 393 VAL A CA 1
ATOM 2535 C C . VAL A 1 317 ? 10.581 -42.128 13.146 1.00 17.03 393 VAL A C 1
ATOM 2536 O O . VAL A 1 317 ? 9.872 -41.443 12.402 1.00 18.21 393 VAL A O 1
ATOM 2540 N N . GLU A 1 318 ? 10.922 -43.374 12.825 1.00 17.48 394 GLU A N 1
ATOM 2541 C CA . GLU A 1 318 ? 10.750 -43.841 11.446 1.00 19.72 394 GLU A CA 1
ATOM 2542 C C . GLU A 1 318 ? 9.301 -44.082 11.059 1.00 20.17 394 GLU A C 1
ATOM 2543 O O . GLU A 1 318 ? 8.957 -44.068 9.865 1.00 20.73 394 GLU A O 1
ATOM 2549 N N . ASP A 1 319 ? 8.463 -44.393 12.048 1.00 18.02 395 ASP A N 1
ATOM 2550 C CA . ASP A 1 319 ? 7.061 -44.668 11.764 1.00 17.84 395 ASP A CA 1
ATOM 2551 C C . ASP A 1 319 ? 6.209 -44.049 12.868 1.00 16.17 395 ASP A C 1
ATOM 2552 O O . ASP A 1 319 ? 6.664 -43.915 13.999 1.00 14.93 395 ASP A O 1
ATOM 2557 N N . PRO A 1 320 ? 4.960 -43.682 12.557 1.00 15.79 396 PRO A N 1
ATOM 2558 C CA . PRO A 1 320 ? 4.183 -42.930 13.536 1.00 16.04 396 PRO A CA 1
ATOM 2559 C C . PRO A 1 320 ? 4.027 -43.664 14.876 1.00 15.57 396 PRO A C 1
ATOM 2560 O O . PRO A 1 320 ? 4.108 -43.039 15.927 1.00 14.79 396 PRO A O 1
ATOM 2564 N N . HIS A 1 321 ? 3.843 -44.984 14.852 1.00 14.54 397 HIS A N 1
ATOM 2565 C CA . HIS A 1 321 ? 3.577 -45.693 16.109 1.00 14.46 397 HIS A CA 1
ATOM 2566 C C . HIS A 1 321 ? 4.802 -45.788 17.017 1.00 15.87 397 HIS A C 1
ATOM 2567 O O . HIS A 1 321 ? 4.710 -46.303 18.134 1.00 15.16 397 HIS A O 1
ATOM 2574 N N . LYS A 1 322 ? 5.960 -45.332 16.533 1.00 12.61 398 LYS A N 1
ATOM 2575 C CA . LYS A 1 322 ? 7.157 -45.332 17.374 1.00 13.23 398 LYS A CA 1
ATOM 2576 C C . LYS A 1 322 ? 7.384 -44.036 18.148 1.00 14.04 398 LYS A C 1
ATOM 2577 O O . LYS A 1 322 ? 8.440 -43.854 18.759 1.00 14.10 398 LYS A O 1
ATOM 2583 N N . ALA A 1 323 ? 6.415 -43.132 18.094 1.00 13.71 399 ALA A N 1
ATOM 2584 C CA . ALA A 1 323 ? 6.541 -41.846 18.794 1.00 13.75 399 ALA A CA 1
ATOM 2585 C C . ALA A 1 323 ? 6.915 -42.029 20.257 1.00 15.65 399 ALA A C 1
ATOM 2586 O O . ALA A 1 323 ? 6.461 -42.971 20.919 1.00 15.96 399 ALA A O 1
ATOM 2588 N N . LYS A 1 324 ? 7.802 -41.163 20.744 1.00 12.70 400 LYS A N 1
ATOM 2589 C CA . LYS A 1 324 ? 8.262 -41.231 22.124 1.00 13.50 400 LYS A CA 1
ATOM 2590 C C . LYS A 1 324 ? 7.588 -40.144 22.953 1.00 14.79 400 LYS A C 1
ATOM 2591 O O . LYS A 1 324 ? 7.712 -38.950 22.657 1.00 16.79 400 LYS A O 1
ATOM 2597 N N . CYS A 1 325 ? 6.960 -40.561 24.047 1.00 14.43 401 CYS A N 1
ATOM 2598 C CA . CYS A 1 325 ? 6.221 -39.665 24.912 1.00 15.10 401 CYS A CA 1
ATOM 2599 C C . CYS A 1 325 ? 7.010 -39.181 26.146 1.00 18.86 401 CYS A C 1
ATOM 2600 O O . CYS A 1 325 ? 7.734 -39.940 26.790 1.00 19.23 401 CYS A O 1
ATOM 2603 N N . THR A 1 326 ? 6.842 -37.910 26.483 1.00 17.27 402 THR A N 1
ATOM 2604 C CA . THR A 1 326 ? 7.425 -37.282 27.673 1.00 22.64 402 THR A CA 1
ATOM 2605 C C . THR A 1 326 ? 6.232 -36.626 28.350 1.00 20.92 402 THR A C 1
ATOM 2606 O O . THR A 1 326 ? 5.343 -36.126 27.655 1.00 18.31 402 THR A O 1
ATOM 2610 N N . THR A 1 327 ? 6.175 -36.623 29.679 1.00 17.56 403 THR A N 1
ATOM 2611 C CA . THR A 1 327 ? 5.101 -35.890 30.328 1.00 18.44 403 THR A CA 1
ATOM 2612 C C . THR A 1 327 ? 5.619 -34.777 31.219 1.00 18.08 403 THR A C 1
ATOM 2613 O O . THR A 1 327 ? 6.715 -34.860 31.796 1.00 17.10 403 THR A O 1
ATOM 2617 N N . LEU A 1 328 ? 4.819 -33.724 31.308 1.00 16.06 404 LEU A N 1
ATOM 2618 C CA . LEU A 1 328 ? 5.223 -32.513 32.044 1.00 17.33 404 LEU A CA 1
ATOM 2619 C C . LEU A 1 328 ? 4.143 -32.181 33.068 1.00 19.04 404 LEU A C 1
ATOM 2620 O O . LEU A 1 328 ? 2.966 -31.945 32.727 1.00 17.33 404 LEU A O 1
ATOM 2625 N N . THR A 1 329 ? 4.523 -32.173 34.343 1.00 17.48 405 THR A N 1
ATOM 2626 C CA . THR A 1 329 ? 3.540 -31.946 35.400 1.00 18.17 405 THR A CA 1
ATOM 2627 C C . THR A 1 329 ? 4.093 -30.925 36.384 1.00 17.99 405 THR A C 1
ATOM 2628 O O . THR A 1 329 ? 5.303 -30.817 36.568 1.00 18.05 405 THR A O 1
ATOM 2632 N N . HIS A 1 330 ? 3.193 -30.179 37.008 1.00 19.32 406 HIS A N 1
ATOM 2633 C CA . HIS A 1 330 ? 3.561 -29.245 38.066 1.00 21.83 406 HIS A CA 1
ATOM 2634 C C . HIS A 1 330 ? 2.489 -29.354 39.134 1.00 22.52 406 HIS A C 1
ATOM 2635 O O . HIS A 1 330 ? 1.289 -29.341 38.828 1.00 21.69 406 HIS A O 1
ATOM 2642 N N . HIS A 1 331 ? 2.920 -29.432 40.393 1.00 25.13 407 HIS A N 1
ATOM 2643 C CA . HIS A 1 331 ? 1.993 -29.610 41.511 1.00 25.79 407 HIS A CA 1
ATOM 2644 C C . HIS A 1 331 ? 0.930 -28.511 41.670 1.00 26.78 407 HIS A C 1
ATOM 2645 O O . HIS A 1 331 ? -0.154 -28.771 42.193 1.00 27.14 407 HIS A O 1
ATOM 2652 N N . LYS A 1 332 ? 1.184 -27.326 41.118 1.00 25.29 408 LYS A N 1
ATOM 2653 C CA . LYS A 1 332 ? 0.208 -26.238 41.123 1.00 25.10 408 LYS A CA 1
ATOM 2654 C C . LYS A 1 332 ? -0.658 -26.127 39.856 1.00 25.14 408 LYS A C 1
ATOM 2655 O O . LYS A 1 332 ? -1.552 -25.279 39.790 1.00 24.81 408 LYS A O 1
ATOM 2661 N N . CYS A 1 333 ? -0.415 -26.976 38.855 1.00 22.57 409 CYS A N 1
ATOM 2662 C CA . CYS A 1 333 ? -1.174 -26.891 37.598 1.00 20.91 409 CYS A CA 1
ATOM 2663 C C . CYS A 1 333 ? -2.220 -28.006 37.599 1.00 22.03 409 CYS A C 1
ATOM 2664 O O . CYS A 1 333 ? -1.888 -29.170 37.370 1.00 22.02 409 CYS A O 1
ATOM 2667 N N . GLY A 1 334 ? -3.455 -27.672 37.962 1.00 20.77 410 GLY A N 1
ATOM 2668 C CA . GLY A 1 334 ? -4.463 -28.704 38.209 1.00 21.52 410 GLY A CA 1
ATOM 2669 C C . GLY A 1 334 ? -5.717 -28.525 37.368 1.00 21.68 410 GLY A C 1
ATOM 2670 O O . GLY A 1 334 ? -6.597 -29.379 37.395 1.00 21.33 410 GLY A O 1
ATOM 2671 N N . ALA A 1 335 ? -5.808 -27.435 36.607 1.00 20.34 411 ALA A N 1
ATOM 2672 C CA . ALA A 1 335 ? -6.987 -27.183 35.778 1.00 18.93 411 ALA A CA 1
ATOM 2673 C C . ALA A 1 335 ? -6.849 -27.733 34.348 1.00 18.76 411 ALA A C 1
ATOM 2674 O O . ALA A 1 335 ? -5.730 -27.936 33.872 1.00 17.57 411 ALA A O 1
ATOM 2676 N N . ALA A 1 336 ? -7.968 -27.908 33.645 1.00 17.64 412 ALA A N 1
ATOM 2677 C CA . ALA A 1 336 ? -7.921 -28.453 32.281 1.00 16.68 412 ALA A CA 1
ATOM 2678 C C . ALA A 1 336 ? -7.142 -27.538 31.349 1.00 16.86 412 ALA A C 1
ATOM 2679 O O . ALA A 1 336 ? -7.375 -26.328 31.330 1.00 16.14 412 ALA A O 1
ATOM 2681 N N . ILE A 1 337 ? -6.153 -28.101 30.670 1.00 14.05 413 ILE A N 1
ATOM 2682 C CA . ILE A 1 337 ? -5.416 -27.388 29.615 1.00 13.81 413 ILE A CA 1
ATOM 2683 C C . ILE A 1 337 ? -6.181 -27.470 28.295 1.00 15.36 413 ILE A C 1
ATOM 2684 O O . ILE A 1 337 ? -6.386 -28.567 27.763 1.00 13.86 413 ILE A O 1
ATOM 2689 N N . ARG A 1 338 ? -6.572 -26.312 27.757 1.00 12.71 414 ARG A N 1
ATOM 2690 C CA . ARG A 1 338 ? -7.393 -26.255 26.546 1.00 12.41 414 ARG A CA 1
ATOM 2691 C C . ARG A 1 338 ? -6.569 -26.287 25.269 1.00 13.11 414 ARG A C 1
ATOM 2692 O O . ARG A 1 338 ? -7.047 -26.796 24.246 1.00 12.75 414 ARG A O 1
ATOM 2700 N N . GLN A 1 339 ? -5.387 -25.665 25.300 1.00 11.94 415 GLN A N 1
ATOM 2701 C CA . GLN A 1 339 ? -4.571 -25.610 24.107 1.00 11.73 415 GLN A CA 1
ATOM 2702 C C . GLN A 1 339 ? -3.108 -25.313 24.496 1.00 13.39 415 GLN A C 1
ATOM 2703 O O . GLN A 1 339 ? -2.856 -24.776 25.572 1.00 12.94 415 GLN A O 1
ATOM 2709 N N . THR A 1 340 ? -2.165 -25.722 23.645 1.00 12.22 416 THR A N 1
ATOM 2710 C CA . THR A 1 340 ? -0.741 -25.480 23.851 1.00 12.87 416 THR A CA 1
ATOM 2711 C C . THR A 1 340 ? -0.246 -24.754 22.593 1.00 13.13 416 THR A C 1
ATOM 2712 O O . THR A 1 340 ? -0.918 -24.767 21.564 1.00 12.97 416 THR A O 1
ATOM 2716 N N . SER A 1 341 ? 0.915 -24.106 22.684 1.00 9.47 417 SER A N 1
ATOM 2717 C CA . SER A 1 341 ? 1.574 -23.547 21.504 1.00 11.02 417 SER A CA 1
ATOM 2718 C C . SER A 1 341 ? 3.074 -23.542 21.761 1.00 10.84 417 SER A C 1
ATOM 2719 O O . SER A 1 341 ? 3.522 -23.111 22.829 1.00 11.54 417 SER A O 1
ATOM 2722 N N . PHE A 1 342 ? 3.826 -23.929 20.729 1.00 12.05 418 PHE A N 1
ATOM 2723 C CA . PHE A 1 342 ? 5.292 -23.802 20.718 1.00 12.15 418 PHE A CA 1
ATOM 2724 C C . PHE A 1 342 ? 5.664 -22.481 20.071 1.00 12.20 418 PHE A C 1
ATOM 2725 O O . PHE A 1 342 ? 5.052 -22.091 19.076 1.00 12.36 418 PHE A O 1
ATOM 2733 N N . SER A 1 343 ? 6.743 -21.871 20.563 1.00 11.95 419 SER A N 1
ATOM 2734 C CA . SER A 1 343 ? 7.396 -20.782 19.858 1.00 13.49 419 SER A CA 1
ATOM 2735 C C . SER A 1 343 ? 7.987 -21.276 18.539 1.00 13.95 419 SER A C 1
ATOM 2736 O O . SER A 1 343 ? 8.180 -22.477 18.369 1.00 15.39 419 SER A O 1
ATOM 2739 N N . ARG A 1 344 ? 8.250 -20.358 17.613 1.00 15.60 420 ARG A N 1
ATOM 2740 C CA . ARG A 1 344 ? 8.753 -20.765 16.293 1.00 20.47 420 ARG A CA 1
ATOM 2741 C C . ARG A 1 344 ? 10.117 -21.453 16.341 1.00 22.05 420 ARG A C 1
ATOM 2742 O O . ARG A 1 344 ? 10.378 -22.332 15.518 1.00 23.27 420 ARG A O 1
ATOM 2750 N N . ASP A 1 345 ? 10.925 -21.118 17.345 1.00 22.71 421 ASP A N 1
ATOM 2751 C CA . ASP A 1 345 ? 12.258 -21.702 17.485 1.00 27.00 421 ASP A CA 1
ATOM 2752 C C . ASP A 1 345 ? 12.236 -22.944 18.372 1.00 26.32 421 ASP A C 1
ATOM 2753 O O . ASP A 1 345 ? 13.283 -23.550 18.641 1.00 27.60 421 ASP A O 1
ATOM 2758 N N . SER A 1 346 ? 11.024 -23.361 18.739 1.00 22.26 422 SER A N 1
ATOM 2759 C CA . SER A 1 346 ? 10.777 -24.484 19.623 1.00 22.07 422 SER A CA 1
ATOM 2760 C C . SER A 1 346 ? 11.333 -24.366 21.067 1.00 21.17 422 SER A C 1
ATOM 2761 O O . SER A 1 346 ? 11.346 -25.342 21.806 1.00 21.02 422 SER A O 1
ATOM 2764 N N . SER A 1 347 ? 11.702 -23.173 21.518 1.00 21.02 423 SER A N 1
ATOM 2765 C CA . SER A 1 347 ? 12.379 -23.067 22.827 1.00 19.47 423 SER A CA 1
ATOM 2766 C C . SER A 1 347 ? 11.405 -22.892 23.990 1.00 18.92 423 SER A C 1
ATOM 2767 O O . SER A 1 347 ? 11.774 -23.079 25.158 1.00 19.03 423 SER A O 1
ATOM 2770 N N . ILE A 1 348 ? 10.146 -22.565 23.682 1.00 16.17 424 ILE A N 1
ATOM 2771 C CA . ILE A 1 348 ? 9.160 -22.323 24.726 1.00 15.21 424 ILE A CA 1
ATOM 2772 C C . ILE A 1 348 ? 7.854 -23.026 24.354 1.00 13.97 424 ILE A C 1
ATOM 2773 O O . ILE A 1 348 ? 7.443 -23.036 23.185 1.00 14.95 424 ILE A O 1
ATOM 2778 N N . LEU A 1 349 ? 7.241 -23.652 25.348 1.00 14.49 425 LEU A N 1
ATOM 2779 C CA . LEU A 1 349 ? 5.900 -24.206 25.165 1.00 14.58 425 LEU A CA 1
ATOM 2780 C C . LEU A 1 349 ? 4.974 -23.522 26.164 1.00 15.38 425 LEU A C 1
ATOM 2781 O O . LEU A 1 349 ? 5.294 -23.488 27.350 1.00 15.70 425 LEU A O 1
ATOM 2786 N N . ILE A 1 350 ? 3.845 -22.978 25.694 1.00 14.23 426 ILE A N 1
ATOM 2787 C CA . ILE A 1 350 ? 2.844 -22.385 26.575 1.00 12.84 426 ILE A CA 1
ATOM 2788 C C . ILE A 1 350 ? 1.564 -23.226 26.610 1.00 13.59 426 ILE A C 1
ATOM 2789 O O . ILE A 1 350 ? 1.118 -23.715 25.569 1.00 15.59 426 ILE A O 1
ATOM 2794 N N . ALA A 1 351 ? 1.023 -23.436 27.811 1.00 14.26 427 ALA A N 1
ATOM 2795 C CA . ALA A 1 351 ? -0.275 -24.117 27.995 1.00 13.02 427 ALA A CA 1
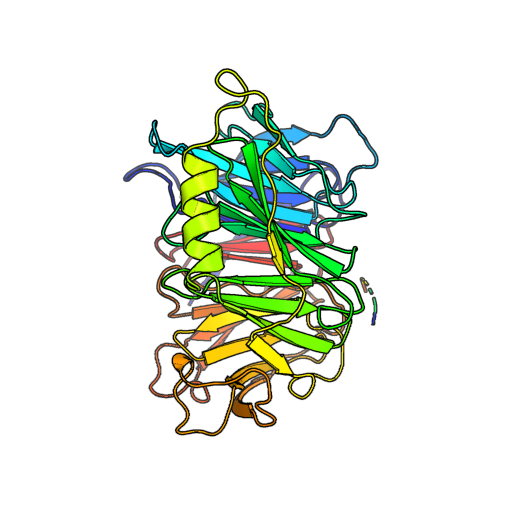ATOM 2796 C C . ALA A 1 351 ? -1.255 -23.149 28.661 1.00 12.47 427 ALA A C 1
ATOM 2797 O O . ALA A 1 351 ? -0.869 -22.399 29.569 1.00 13.74 427 ALA A O 1
ATOM 2799 N N . VAL A 1 352 ? -2.513 -23.143 28.220 1.00 11.81 428 VAL A N 1
ATOM 2800 C CA . VAL A 1 352 ? -3.511 -22.306 28.860 1.00 13.83 428 VAL A CA 1
ATOM 2801 C C . VAL A 1 352 ? -4.668 -23.164 29.361 1.00 14.43 428 VAL A C 1
ATOM 2802 O O . VAL A 1 352 ? -4.979 -24.204 28.756 1.00 12.35 428 VAL A O 1
ATOM 2806 N N . CYS A 1 353 ? -5.339 -22.668 30.400 1.00 14.97 429 CYS A N 1
ATOM 2807 C CA . CYS A 1 353 ? -6.204 -23.494 31.254 1.00 15.12 429 CYS A CA 1
ATOM 2808 C C . CYS A 1 353 ? -7.600 -22.945 31.478 1.00 16.36 429 CYS A C 1
ATOM 2809 O O . CYS A 1 353 ? -7.832 -21.760 31.294 1.00 14.66 429 CYS A O 1
ATOM 2812 N N . ASP A 1 354 ? -8.501 -23.811 31.948 1.00 15.09 430 ASP A N 1
ATOM 2813 C CA . ASP A 1 354 ? -9.890 -23.444 32.247 1.00 16.76 430 ASP A CA 1
ATOM 2814 C C . ASP A 1 354 ? -10.063 -22.465 33.404 1.00 17.79 430 ASP A C 1
ATOM 2815 O O . ASP A 1 354 ? -11.128 -21.846 33.532 1.00 17.76 430 ASP A O 1
ATOM 2820 N N . ASP A 1 355 ? -9.047 -22.377 34.262 1.00 17.77 431 ASP A N 1
ATOM 2821 C CA . ASP A 1 355 ? -9.055 -21.435 35.378 1.00 20.58 431 ASP A CA 1
ATOM 2822 C C . ASP A 1 355 ? -8.367 -20.106 35.045 1.00 18.73 431 ASP A C 1
ATOM 2823 O O . ASP A 1 355 ? -8.038 -19.330 35.945 1.00 19.87 431 ASP A O 1
ATOM 2828 N N . ALA A 1 356 ? -8.138 -19.850 33.756 1.00 17.60 432 ALA A N 1
ATOM 2829 C CA . ALA A 1 356 ? -7.517 -18.611 33.253 1.00 16.35 432 ALA A CA 1
ATOM 2830 C C . ALA A 1 356 ? -6.005 -18.527 33.467 1.00 15.85 432 ALA A C 1
ATOM 2831 O O . ALA A 1 356 ? -5.405 -17.468 33.301 1.00 17.37 432 ALA A O 1
ATOM 2833 N N . SER A 1 357 ? -5.385 -19.645 33.834 1.00 17.17 433 SER A N 1
ATOM 2834 C CA . SER A 1 357 ? -3.945 -19.649 34.079 1.00 16.36 433 SER A CA 1
ATOM 2835 C C . SER A 1 357 ? -3.165 -19.974 32.819 1.00 15.92 433 SER A C 1
ATOM 2836 O O . SER A 1 357 ? -3.679 -20.636 31.907 1.00 15.91 433 SER A O 1
ATOM 2839 N N . ILE A 1 358 ? -1.922 -19.508 32.804 1.00 15.35 434 ILE A N 1
ATOM 2840 C CA . ILE A 1 358 ? -1.012 -19.660 31.675 1.00 13.75 434 ILE A CA 1
ATOM 2841 C C . ILE A 1 358 ? 0.281 -20.217 32.236 1.00 15.14 434 ILE A C 1
ATOM 2842 O O . ILE A 1 358 ? 0.777 -19.732 33.261 1.00 15.98 434 ILE A O 1
ATOM 2847 N N . TRP A 1 359 ? 0.816 -21.226 31.551 1.00 12.83 435 TRP A N 1
ATOM 2848 C CA . TRP A 1 359 ? 1.980 -21.967 32.039 1.00 13.95 435 TRP A CA 1
ATOM 2849 C C . TRP A 1 359 ? 3.068 -21.977 30.998 1.00 12.32 435 TRP A C 1
ATOM 2850 O O . TRP A 1 359 ? 2.800 -22.263 29.822 1.00 14.00 435 TRP A O 1
ATOM 2861 N N . ARG A 1 360 ? 4.267 -21.553 31.413 1.00 11.17 436 ARG A N 1
ATOM 2862 C CA . ARG A 1 360 ? 5.407 -21.479 30.504 1.00 13.15 436 ARG A CA 1
ATOM 2863 C C . ARG A 1 360 ? 6.478 -22.535 30.768 1.00 15.72 436 ARG A C 1
ATOM 2864 O O . ARG A 1 360 ? 6.987 -22.667 31.885 1.00 14.69 436 ARG A O 1
ATOM 2872 N N . TRP A 1 361 ? 6.802 -23.304 29.733 1.00 12.80 437 TRP A N 1
ATOM 2873 C CA . TRP A 1 361 ? 7.764 -24.402 29.865 1.00 14.76 437 TRP A CA 1
ATOM 2874 C C . TRP A 1 361 ? 8.884 -24.078 28.898 1.00 16.32 437 TRP A C 1
ATOM 2875 O O . TRP A 1 361 ? 8.643 -23.862 27.705 1.00 17.08 437 TRP A O 1
ATOM 2886 N N . ASP A 1 362 ? 10.114 -24.045 29.398 1.00 15.44 438 ASP A N 1
ATOM 2887 C CA . ASP A 1 362 ? 11.248 -23.689 28.556 1.00 15.93 438 ASP A CA 1
ATOM 2888 C C . ASP A 1 362 ? 12.073 -24.931 28.276 1.00 19.23 438 ASP A C 1
ATOM 2889 O O . ASP A 1 362 ? 12.209 -25.798 29.134 1.00 18.65 438 ASP A O 1
ATOM 2894 N N . ARG A 1 363 ? 12.551 -25.028 27.043 1.00 20.79 439 ARG A N 1
ATOM 2895 C CA . ARG A 1 363 ? 13.264 -26.209 26.574 1.00 26.16 439 ARG A CA 1
ATOM 2896 C C . ARG A 1 363 ? 14.698 -26.190 27.085 1.00 26.54 439 ARG A C 1
ATOM 2897 O O . ARG A 1 363 ? 15.310 -25.117 27.154 1.00 27.44 439 ARG A O 1
ATOM 2905 N N . ALA B 2 4 ? -21.136 -36.294 25.730 1.00 30.38 25 ALA B N 1
ATOM 2906 C CA . ALA B 2 4 ? -19.802 -35.673 25.967 1.00 29.32 25 ALA B CA 1
ATOM 2907 C C . ALA B 2 4 ? -19.987 -34.253 26.481 1.00 27.28 25 ALA B C 1
ATOM 2908 O O . ALA B 2 4 ? -20.785 -33.497 25.946 1.00 29.53 25 ALA B O 1
ATOM 2910 N N . ARG B 2 5 ? -19.287 -33.906 27.551 1.00 25.18 26 ARG B N 1
ATOM 2911 C CA . ARG B 2 5 ? -19.390 -32.572 28.127 1.00 24.62 26 ARG B CA 1
ATOM 2912 C C . ARG B 2 5 ? -18.200 -31.713 27.679 1.00 22.09 26 ARG B C 1
ATOM 2913 O O . ARG B 2 5 ? -17.108 -32.230 27.493 1.00 19.33 26 ARG B O 1
ATOM 2933 N N . SER B 2 7 ? -17.072 -29.160 29.653 1.00 26.48 28 SER B N 1
ATOM 2934 C CA . SER B 2 7 ? -16.262 -28.921 30.859 1.00 32.49 28 SER B CA 1
ATOM 2935 C C . SER B 2 7 ? -16.401 -29.988 31.950 1.00 36.68 28 SER B C 1
ATOM 2936 O O . SER B 2 7 ? -17.444 -30.620 32.056 1.00 38.54 28 SER B O 1
ATOM 2939 N N . ALA B 2 8 ? -15.377 -30.137 32.791 1.00 42.22 29 ALA B N 1
ATOM 2940 C CA . ALA B 2 8 ? -15.452 -31.014 33.970 1.00 45.77 29 ALA B CA 1
ATOM 2941 C C . ALA B 2 8 ? -16.158 -30.315 35.126 1.00 47.16 29 ALA B C 1
ATOM 2942 O O . ALA B 2 8 ? -17.341 -30.560 35.382 1.00 50.23 29 ALA B O 1
#

B-factor: mean 21.8, std 10.63, range [8.74, 112.67]

InterPro domains:
  IPR001680 WD40 repeat [PF00400] (181-219)
  IPR001680 WD40 repeat [PF00400] (233-263)
  IPR001680 WD40 repeat [PF00400] (401-438)
  IPR001680 WD40 repeat [PS50082] (186-228)
  IPR001680 WD40 repeat [PS50082] (232-273)
  IPR001680 WD40 repeat [SM00320] (81-125)
  IPR001680 WD40 repeat [SM00320] (131-176)
  IPR001680 WD40 repeat [SM00320] (179-219)
  IPR001680 WD40 repeat [SM00320] (222-264)
  IPR001680 WD40 repeat [SM00320] (295-332)
  IPR001680 WD40 repeat [SM00320] (397-438)
  IPR015943 WD40/YVTN repeat-like-containing domain superfamily [G3DSA:2.130.10.10] (74-441)
  IPR019775 WD40 repeat, conserved site [PS00678] (206-220)
  IPR036322 WD40-repeat-containing domain superfamily [SSF50978] (81-438)
  IPR051243 Polycomb group WD repeat-containing protein [PTHR10253] (59-440)

Nearest PDB structures (foldseek):
  6v3x-assembly1_A  TM=1.001E+00  e=6.122E-73  Homo sapiens
  7msb-assembly1_A  TM=1.001E+00  e=2.657E-72  Homo sapiens
  3ijc-assembly1_A  TM=9.967E-01  e=1.290E-69  Homo sapiens
  7kxt-assembly2_B  TM=9.903E-01  e=9.928E-70  Homo sapiens
  5wuk-assembly1_A  TM=9.903E-01  e=4.803E-68  Homo sapiens

GO terms:
  GO:0005515 protein binding (F, IPI)
  GO:0001222 transcription corepressor binding (F, IPI)
  GO:0008047 enzyme activator activity (F, IDA)
  GO:0035098 ESC/E(Z) complex (C, IDA)
  GO:0008047 enzyme activator activity (F, IMP)
  GO:0005654 nucleoplasm (C, TAS)
  GO:0042802 identical protein binding (F, IPI)
  GO:0005654 nucleoplasm (C, IDA)

Organism: Homo sapiens (NCBI:txid9606)

Foldseek 3Di:
DWFFQDKDFDDVQFFFQDKEWDQLDDPPDFIKMWIFFQQKIWMWTADPSGDTHTDDMAGDPDSPATWREKEKFADPVPSQIWMWIFFFAQKIFIARVVVRDGPDIDHDAPGTWQYKDAQQPQRQWIWTFFQNQWIWIAGNVQGDTAAIEAAPQGGPGGWAEKEAANNNQKMWTFWFSLKIFIAGQVPPSNVVSVVVSVVDHVVVDPDDRDYHYHYATFAMDNPPDDGTKHEWYDDHQWIWTDDQPQKTWIKHFDDPPDDSVVRGHPGDDMGTQAMDGDDAANDHQWYKDAAPVRQKIWTWHAQQKIKMWGCPDDGRRVIDIDIDDDPPGGGTFNYWYATNVRQWIWTTGRSRMIIIMGD/DDPD

Sequence (363 aa):
SFKCVNSLKEDHNQPLFGVQFNWHSKEGDPLVFATVGSNRVTLYECHSQGEIRLLQSYVDADADENFYTCAWTYDSNTSHPLLAVAGSRGIIRIINPITMQCIKHYVGHGNAINELKFHPRDPNLLLSVSKDHALRLWNIQTDTLVAIFGGVEGHRDEVLSADYDLLGEKIMSCGMDHSLKLWRINSKRMMNAIKESYDYNPNKTNRPFISQKIHFPDFSTRDIHRNYVDCVRWLGDLILSKSCENAIVCWKPGKMEDDIDKIKPSESNVTILGRFDYSQCDIWYMRFSMDFWQKMLALGNQVGKLYVWDLEVEDPHKAKCTTLTHHKCGAAIRQTSFSRDSSILIAVCDDASIWRWDRARSA

Radius of gyration: 19.54 Å; Cα contacts (8 Å, |Δi|>4): 1029; chains: 2; bounding box: 42×49×53 Å

Solvent-accessible surface area: 15626 Å² total